Protein AF-A0A7W1AKT1-F1 (afdb_monomer)

Mean predicted aligned error: 13.97 Å

Secondary structure (DSSP, 8-state):
-----------------------------------PPPPPPGGGSPPPPPPSS--S-HHHHHHHHHHHTT-GGGSTTSS--GGGTSTBTTB---SBS-EE-TTTT--SSSSSTTPBP------SS-EE--EEEEPEEEEE--SSTT--S-EEEE--BTTTBTSEEE-SSPPPP-TT--

Radius of gyration: 29.75 Å; Cα contacts (8 Å, |Δi|>4): 231; chains: 1; bounding box: 99×54×49 Å

Solvent-accessible surface area (backbone atoms only — not comparable to full-atom values): 11425 Å² total; per-residue (Å²): 135,93,81,90,80,83,90,75,91,75,89,73,83,78,80,80,81,80,77,81,80,75,85,75,78,82,73,82,78,81,76,81,76,70,75,76,75,79,78,75,61,70,91,78,48,76,79,84,71,88,81,76,81,88,76,88,47,64,71,58,52,54,52,48,52,62,53,49,37,66,29,29,70,75,18,59,74,36,71,46,23,61,36,78,34,31,68,51,53,62,11,43,87,68,44,57,27,18,64,18,32,34,94,85,62,52,56,77,85,40,100,45,62,65,39,69,54,88,75,72,78,84,87,66,69,51,26,62,12,30,48,52,61,58,50,58,44,84,76,44,76,50,87,52,90,89,48,58,33,43,40,57,49,83,38,75,41,96,74,34,36,81,29,46,36,39,43,86,47,64,53,66,60,44,87,80,79,124

pLDDT: mean 77.49, std 20.86, range [29.77, 96.31]

Structure (mmCIF, N/CA/C/O backbone):
data_AF-A0A7W1AKT1-F1
#
_entry.id   AF-A0A7W1AKT1-F1
#
loop_
_atom_site.group_PDB
_atom_site.id
_atom_site.type_symbol
_atom_site.label_atom_id
_atom_site.label_alt_id
_atom_site.label_comp_id
_atom_site.label_asym_id
_atom_site.label_entity_id
_atom_site.label_seq_id
_atom_site.pdbx_PDB_ins_code
_atom_site.Cartn_x
_atom_site.Cartn_y
_atom_site.Cartn_z
_atom_site.occupancy
_atom_site.B_iso_or_equiv
_atom_site.auth_seq_id
_atom_site.auth_comp_id
_atom_site.auth_asym_id
_atom_site.auth_atom_id
_atom_site.pdbx_PDB_model_num
ATOM 1 N N . MET A 1 1 ? 78.453 31.790 22.000 1.00 40.25 1 MET A N 1
ATOM 2 C CA . MET A 1 1 ? 79.581 30.871 22.278 1.00 40.25 1 MET A CA 1
ATOM 3 C C . MET A 1 1 ? 79.092 29.440 22.107 1.00 40.25 1 MET A C 1
ATOM 5 O O . MET A 1 1 ? 77.963 29.147 22.468 1.00 40.25 1 MET A O 1
ATOM 9 N N . LYS A 1 2 ? 79.894 28.606 21.443 1.00 36.16 2 LYS A N 1
ATOM 10 C CA . LYS A 1 2 ? 79.553 27.258 20.965 1.00 36.16 2 LYS A CA 1
ATOM 11 C C . LYS A 1 2 ? 79.472 26.271 22.140 1.00 36.16 2 LYS A C 1
ATOM 13 O O . LYS A 1 2 ? 80.446 26.167 22.877 1.00 36.16 2 LYS A O 1
ATOM 18 N N . ALA A 1 3 ? 78.395 25.493 22.255 1.00 42.06 3 ALA A N 1
ATOM 19 C CA . ALA A 1 3 ? 78.355 24.298 23.102 1.00 42.06 3 ALA A CA 1
ATOM 20 C C . ALA A 1 3 ? 77.940 23.093 22.247 1.00 42.06 3 ALA A C 1
ATOM 22 O O . ALA A 1 3 ? 76.843 23.034 21.702 1.00 42.06 3 ALA A O 1
ATOM 23 N N . LYS A 1 4 ? 78.893 22.177 22.065 1.00 42.78 4 LYS A N 1
ATOM 24 C 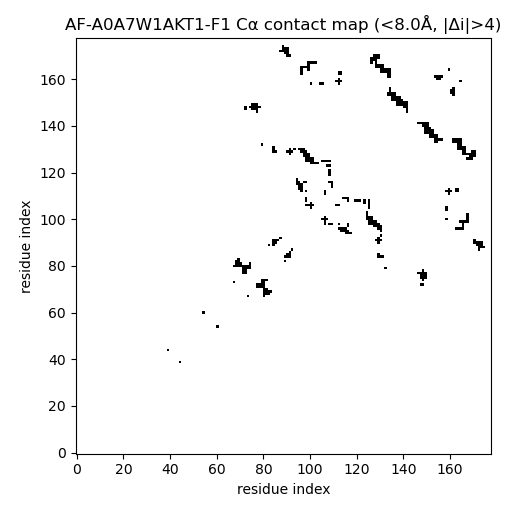CA . LYS A 1 4 ? 78.770 20.929 21.308 1.00 42.78 4 LYS A CA 1
ATOM 25 C C . LYS A 1 4 ? 78.015 19.909 22.164 1.00 42.78 4 LYS A C 1
ATOM 27 O O . LYS A 1 4 ? 78.477 19.626 23.266 1.00 42.78 4 LYS A O 1
ATOM 32 N N . PHE A 1 5 ? 76.951 19.298 21.646 1.00 43.09 5 PHE A N 1
ATOM 33 C CA . PHE A 1 5 ? 76.372 18.096 22.250 1.00 43.09 5 PHE A CA 1
ATOM 34 C C . PHE A 1 5 ? 76.557 16.905 21.309 1.00 43.09 5 PHE A C 1
ATOM 36 O O . PHE A 1 5 ? 76.209 16.955 20.132 1.00 43.09 5 PHE A O 1
ATOM 43 N N . LYS A 1 6 ? 77.234 15.877 21.827 1.00 41.53 6 LYS A N 1
ATOM 44 C CA . LYS A 1 6 ? 77.670 14.685 21.099 1.00 41.53 6 LYS A CA 1
ATOM 45 C C . LYS A 1 6 ? 76.508 13.704 20.947 1.00 41.53 6 LYS A C 1
ATOM 47 O O . LYS A 1 6 ? 75.813 13.410 21.914 1.00 41.53 6 LYS A O 1
ATOM 52 N N . SER A 1 7 ? 76.377 13.177 19.732 1.00 39.38 7 SER A N 1
ATOM 53 C CA . SER A 1 7 ? 75.520 12.054 19.356 1.00 39.38 7 SER A CA 1
ATOM 54 C C . SER A 1 7 ? 75.764 10.834 20.251 1.00 39.38 7 SER A C 1
ATOM 56 O O . SER A 1 7 ? 76.910 10.417 20.444 1.00 39.38 7 SER A O 1
ATOM 58 N N . ARG A 1 8 ? 74.684 10.253 20.779 1.00 47.12 8 ARG A N 1
ATOM 59 C CA . ARG A 1 8 ? 74.659 8.887 21.303 1.00 47.12 8 ARG A CA 1
ATOM 60 C C . ARG A 1 8 ? 73.545 8.125 20.599 1.00 47.12 8 ARG A C 1
ATOM 62 O O . ARG A 1 8 ? 72.366 8.326 20.864 1.00 47.12 8 ARG A O 1
ATOM 69 N N . LEU A 1 9 ? 73.988 7.277 19.680 1.00 36.72 9 LEU A N 1
ATOM 70 C CA . LEU A 1 9 ? 73.255 6.206 19.026 1.00 36.72 9 LEU A CA 1
ATOM 71 C C . LEU A 1 9 ? 72.587 5.319 20.090 1.00 36.72 9 LEU A C 1
ATOM 73 O O . LEU A 1 9 ? 73.281 4.643 20.848 1.00 36.72 9 LEU A O 1
ATOM 77 N N . VAL A 1 10 ? 71.257 5.320 20.148 1.00 43.69 10 VAL A N 1
ATOM 78 C CA . VAL A 1 10 ? 70.487 4.284 20.845 1.00 43.69 10 VAL A CA 1
ATOM 79 C C . VAL A 1 10 ? 69.950 3.359 19.763 1.00 43.69 10 VAL A C 1
ATOM 81 O O . VAL A 1 10 ? 69.059 3.725 19.002 1.00 43.69 10 VAL A O 1
ATOM 84 N N . VAL A 1 11 ? 70.554 2.176 19.660 1.00 39.97 11 VAL A N 1
ATOM 85 C CA . VAL A 1 11 ? 70.060 1.070 18.836 1.00 39.97 11 VAL A CA 1
ATOM 86 C C . VAL A 1 11 ? 68.783 0.559 19.501 1.00 39.97 11 VAL A C 1
ATOM 88 O O . VAL A 1 11 ? 68.829 -0.204 20.462 1.00 39.97 11 VAL A O 1
ATOM 91 N N . GLY A 1 12 ? 67.641 1.061 19.036 1.00 41.06 12 GLY A N 1
ATOM 92 C CA . GLY A 1 12 ? 66.320 0.568 19.407 1.00 41.06 12 GLY A CA 1
ATOM 93 C C . GLY A 1 12 ? 65.995 -0.688 18.607 1.00 41.06 12 GLY A C 1
ATOM 94 O O . GLY A 1 12 ? 65.821 -0.630 17.392 1.00 41.06 12 GLY A O 1
ATOM 95 N N . LEU A 1 13 ? 65.944 -1.817 19.307 1.00 39.81 13 LEU A N 1
ATOM 96 C CA . LEU A 1 13 ? 65.503 -3.125 18.834 1.00 39.81 13 LEU A CA 1
ATOM 97 C C . LEU A 1 13 ? 64.098 -3.024 18.204 1.00 39.81 13 LEU A C 1
ATOM 99 O O . LEU A 1 13 ? 63.102 -2.905 18.914 1.00 39.81 13 LEU A O 1
ATOM 103 N N . CYS A 1 14 ? 64.016 -3.062 16.871 1.00 31.23 14 CYS A N 1
ATOM 104 C CA . CYS A 1 14 ? 62.755 -3.214 16.146 1.00 31.23 14 CYS A CA 1
ATOM 105 C C . CYS A 1 14 ? 62.279 -4.665 16.268 1.00 31.23 14 CYS A C 1
ATOM 107 O O . CYS A 1 14 ? 62.802 -5.555 15.599 1.00 31.23 14 CYS A O 1
ATOM 109 N N . VAL A 1 15 ? 61.278 -4.906 17.113 1.00 42.16 15 VAL A N 1
ATOM 110 C CA . VAL A 1 15 ? 60.500 -6.148 17.083 1.00 42.16 15 VAL A CA 1
ATOM 111 C C . VAL A 1 15 ? 59.588 -6.074 15.859 1.00 42.16 15 VAL A C 1
ATOM 113 O O . VAL A 1 15 ? 58.576 -5.378 15.867 1.00 42.16 15 VAL A O 1
ATOM 116 N N . ALA A 1 16 ? 59.983 -6.745 14.778 1.00 42.41 16 ALA A N 1
ATOM 117 C CA . ALA A 1 16 ? 59.144 -6.920 13.602 1.00 42.41 16 ALA A CA 1
ATOM 118 C C . ALA A 1 16 ? 58.002 -7.888 13.946 1.00 42.41 16 ALA A C 1
ATOM 120 O O . ALA A 1 16 ? 58.211 -9.091 14.095 1.00 42.41 16 ALA A O 1
ATOM 121 N N . LEU A 1 17 ? 56.793 -7.349 14.106 1.00 40.31 17 LEU A N 1
ATOM 122 C CA . LEU A 1 17 ? 55.570 -8.132 14.230 1.00 40.31 17 LEU A CA 1
ATOM 123 C C . LEU A 1 17 ? 55.152 -8.585 12.822 1.00 40.31 17 LEU A C 1
ATOM 125 O O . LEU A 1 17 ? 54.452 -7.875 12.103 1.00 40.31 17 LEU A O 1
ATOM 129 N N . THR A 1 18 ? 55.642 -9.746 12.396 1.00 46.38 18 THR A N 1
ATOM 130 C CA . THR A 1 18 ? 55.245 -10.367 11.128 1.00 46.38 18 THR A CA 1
ATOM 131 C C . THR A 1 18 ? 53.828 -10.922 11.271 1.00 46.38 18 THR A C 1
ATOM 133 O O . THR A 1 18 ? 53.636 -12.028 11.770 1.00 46.38 18 THR A O 1
ATOM 136 N N . ALA A 1 19 ? 52.822 -10.149 10.859 1.00 45.66 19 ALA A N 1
ATOM 137 C CA . ALA A 1 19 ? 51.459 -10.645 10.705 1.00 45.66 19 ALA A CA 1
ATOM 138 C C . ALA A 1 19 ? 51.408 -11.596 9.497 1.00 45.66 19 ALA A C 1
ATOM 140 O O . ALA A 1 19 ? 51.540 -11.175 8.348 1.00 45.66 19 ALA A O 1
ATOM 141 N N . CYS A 1 20 ? 51.244 -12.892 9.756 1.00 35.34 20 CYS A N 1
ATOM 142 C CA . CYS A 1 20 ? 50.897 -13.877 8.742 1.00 35.34 20 CYS A CA 1
ATOM 143 C C . CYS A 1 20 ? 49.452 -13.627 8.282 1.00 35.34 20 CYS A C 1
ATOM 145 O O . CYS A 1 20 ? 48.496 -14.032 8.935 1.00 35.34 20 CYS A O 1
ATOM 147 N N . VAL A 1 21 ? 49.278 -12.941 7.152 1.00 44.88 21 VAL A N 1
ATOM 148 C CA . VAL A 1 21 ? 47.984 -12.907 6.461 1.00 44.88 21 VAL A CA 1
ATOM 149 C C . VAL A 1 21 ? 47.827 -14.251 5.754 1.00 44.88 21 VAL A C 1
ATOM 151 O O . VAL A 1 21 ? 48.395 -14.478 4.686 1.00 44.88 21 VAL A O 1
ATOM 154 N N . GLY A 1 22 ? 47.111 -15.174 6.396 1.00 45.03 22 GLY A N 1
ATOM 155 C CA . GLY A 1 22 ? 46.604 -16.375 5.744 1.00 45.03 22 GLY A CA 1
ATOM 156 C C . GLY A 1 22 ? 45.613 -15.967 4.658 1.00 45.03 22 GLY A C 1
ATOM 157 O O . GLY A 1 22 ? 44.651 -15.251 4.922 1.00 45.03 22 GLY A O 1
ATOM 158 N N . ALA A 1 23 ? 45.876 -16.382 3.422 1.00 48.44 23 ALA A N 1
ATOM 159 C CA . ALA A 1 23 ? 44.929 -16.265 2.325 1.00 48.44 23 ALA A CA 1
ATOM 160 C C . ALA A 1 23 ? 43.855 -17.348 2.488 1.00 48.44 23 ALA A C 1
ATOM 162 O O . ALA A 1 23 ? 43.933 -18.409 1.864 1.00 48.44 23 ALA A O 1
ATOM 163 N N . ASP A 1 24 ? 42.867 -17.091 3.343 1.00 41.81 24 ASP A N 1
ATOM 164 C CA . ASP A 1 24 ? 41.662 -17.907 3.383 1.00 41.81 24 ASP A CA 1
ATOM 165 C C . ASP A 1 24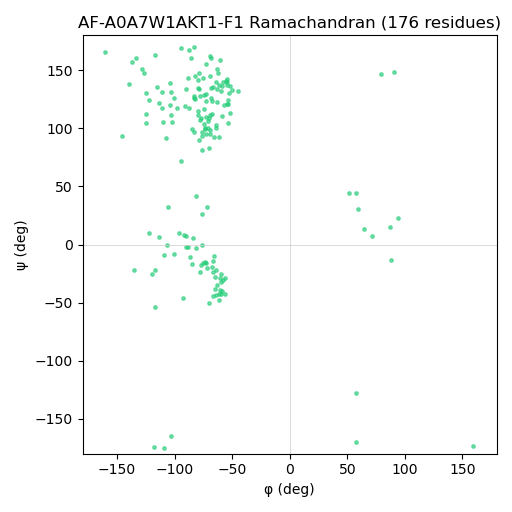 ? 40.902 -17.688 2.077 1.00 41.81 24 ASP A C 1
ATOM 167 O O . ASP A 1 24 ? 40.417 -16.597 1.763 1.00 41.81 24 ASP A O 1
ATOM 171 N N . LYS A 1 25 ? 40.850 -18.743 1.264 1.00 41.69 25 LYS A N 1
ATOM 172 C CA . LYS A 1 25 ? 40.020 -18.777 0.069 1.00 41.69 25 LYS A CA 1
ATOM 173 C C . LYS A 1 25 ? 38.560 -18.680 0.503 1.00 41.69 25 LYS A C 1
ATOM 175 O O . LYS A 1 25 ? 37.973 -19.667 0.937 1.00 41.69 25 LYS A O 1
ATOM 180 N N . LEU A 1 26 ? 37.977 -17.495 0.353 1.00 41.12 26 LEU A N 1
ATOM 181 C CA . LEU A 1 26 ? 36.532 -17.303 0.362 1.00 41.12 26 LEU A CA 1
ATOM 182 C C . LEU A 1 26 ? 35.965 -18.018 -0.869 1.00 41.12 26 LEU A C 1
ATOM 184 O O . LEU A 1 26 ? 35.947 -17.480 -1.973 1.00 41.12 26 LEU A O 1
ATOM 188 N N . SER A 1 27 ? 35.578 -19.277 -0.682 1.00 42.69 27 SER A N 1
ATOM 189 C CA . SER A 1 27 ? 34.734 -19.995 -1.627 1.00 42.69 27 SER A CA 1
ATOM 190 C C . SER A 1 27 ? 33.353 -19.357 -1.569 1.00 42.69 27 SER A C 1
ATOM 192 O O . SER A 1 27 ? 32.668 -19.464 -0.552 1.00 42.69 27 SER A O 1
ATOM 194 N N . SER A 1 28 ? 32.952 -18.682 -2.642 1.00 48.12 28 SER A N 1
ATOM 195 C CA . SER A 1 28 ? 31.569 -18.259 -2.835 1.00 48.12 28 SER A CA 1
ATOM 196 C C . SER A 1 28 ? 30.685 -19.502 -2.831 1.00 48.12 28 SER A C 1
ATOM 198 O O . SER A 1 28 ? 30.781 -20.339 -3.723 1.00 48.12 28 SER A O 1
ATOM 200 N N . ALA A 1 29 ? 29.872 -19.657 -1.790 1.00 46.22 29 ALA A N 1
ATOM 201 C CA . ALA A 1 29 ? 28.765 -20.595 -1.816 1.00 46.22 29 ALA A CA 1
ATOM 202 C C . ALA A 1 29 ? 27.693 -19.995 -2.730 1.00 46.22 29 ALA A C 1
ATOM 204 O O . ALA A 1 29 ? 27.093 -18.969 -2.410 1.00 46.22 29 ALA A O 1
ATOM 205 N N . GLU A 1 30 ? 27.507 -20.608 -3.890 1.00 44.47 30 GLU A N 1
ATOM 206 C CA . GLU A 1 30 ? 26.396 -20.333 -4.791 1.00 44.47 30 GLU A CA 1
ATOM 207 C C . GLU A 1 30 ? 25.133 -20.893 -4.123 1.00 44.47 30 GLU A C 1
ATOM 209 O O . GLU A 1 30 ? 24.902 -22.102 -4.100 1.00 44.47 30 GLU A O 1
ATOM 214 N N . PHE A 1 31 ? 24.345 -20.023 -3.488 1.00 39.81 31 PHE A N 1
ATOM 215 C CA . PHE A 1 31 ? 22.975 -20.361 -3.121 1.00 39.81 31 PHE A CA 1
ATOM 216 C C . PHE A 1 31 ? 22.147 -20.349 -4.409 1.00 39.81 31 PHE A C 1
ATOM 218 O O . PHE A 1 31 ? 21.754 -19.290 -4.893 1.00 39.81 31 PHE A O 1
ATOM 225 N N . GLU A 1 32 ? 21.900 -21.533 -4.965 1.00 47.00 32 GLU A N 1
ATOM 226 C CA . GLU A 1 32 ? 20.775 -21.772 -5.869 1.00 47.00 32 GLU A CA 1
ATOM 227 C C . GLU A 1 32 ? 19.490 -21.498 -5.072 1.00 47.00 32 GLU A C 1
ATOM 229 O O . GLU A 1 32 ? 18.995 -22.358 -4.336 1.00 47.00 32 GLU A O 1
ATOM 234 N N . GLU A 1 33 ? 18.982 -20.264 -5.144 1.00 45.00 33 GLU A N 1
ATOM 235 C CA . GLU A 1 33 ? 17.670 -19.914 -4.606 1.00 45.00 33 GLU A CA 1
ATOM 236 C C . GLU A 1 33 ? 16.607 -20.584 -5.489 1.00 45.00 33 GLU A C 1
ATOM 238 O O . GLU A 1 33 ? 16.062 -20.006 -6.430 1.00 45.00 33 GLU A O 1
ATOM 243 N N . GLY A 1 34 ? 16.328 -21.860 -5.212 1.00 44.97 34 GLY A N 1
ATOM 244 C CA . GLY A 1 34 ? 15.098 -22.484 -5.678 1.00 44.97 34 GLY A CA 1
ATOM 245 C C . GLY A 1 34 ? 13.942 -21.600 -5.224 1.00 44.97 34 GLY A C 1
ATOM 246 O O . GLY A 1 34 ? 13.828 -21.329 -4.026 1.00 44.97 34 GLY A O 1
ATOM 247 N N . SER A 1 35 ? 13.139 -21.103 -6.174 1.00 51.19 35 SER A N 1
ATOM 248 C CA . SER A 1 35 ? 12.058 -20.158 -5.887 1.00 51.19 35 SER A CA 1
ATOM 249 C C . SER A 1 35 ? 11.262 -20.619 -4.663 1.00 51.19 35 SER A C 1
ATOM 251 O O . SER A 1 35 ? 10.900 -21.802 -4.596 1.00 51.19 35 SER A O 1
ATOM 253 N N . PRO A 1 36 ? 10.998 -19.727 -3.689 1.00 57.62 36 PRO A N 1
ATOM 254 C CA . PRO A 1 36 ? 10.306 -20.113 -2.473 1.00 57.62 36 PRO A CA 1
ATOM 255 C C . PRO A 1 36 ? 8.982 -20.794 -2.834 1.00 57.62 36 PRO A C 1
ATOM 257 O O . PRO A 1 36 ? 8.306 -20.362 -3.775 1.00 57.62 36 PRO A O 1
ATOM 260 N N . PRO A 1 37 ? 8.608 -21.872 -2.122 1.00 65.31 37 PRO A N 1
ATOM 261 C CA . PRO A 1 37 ? 7.386 -22.596 -2.419 1.00 65.31 37 PRO A CA 1
ATOM 262 C C . PRO A 1 37 ? 6.205 -21.631 -2.390 1.00 65.31 37 PRO A C 1
ATOM 264 O O . PRO A 1 37 ? 6.130 -20.745 -1.531 1.00 65.31 37 PRO A O 1
ATOM 267 N N . ASN A 1 38 ? 5.277 -21.818 -3.332 1.00 62.00 38 ASN A N 1
ATOM 268 C CA . ASN A 1 38 ? 4.060 -21.024 -3.370 1.00 62.00 38 ASN A CA 1
ATOM 269 C C . ASN A 1 38 ? 3.404 -21.037 -1.982 1.00 62.00 38 ASN A C 1
ATOM 271 O O . ASN A 1 38 ? 3.270 -22.106 -1.376 1.00 62.00 38 ASN A O 1
ATOM 275 N N . PRO A 1 39 ? 2.999 -19.868 -1.465 1.00 63.94 39 PRO A N 1
ATOM 276 C CA . PRO A 1 39 ? 2.361 -19.793 -0.165 1.00 63.94 39 PRO A CA 1
ATOM 277 C C . PRO A 1 39 ? 1.109 -20.680 -0.156 1.00 63.94 39 PRO A C 1
ATOM 279 O O . PRO A 1 39 ? 0.373 -20.703 -1.148 1.00 63.94 39 PRO A O 1
ATOM 282 N N . PRO A 1 40 ? 0.848 -21.406 0.944 1.00 69.00 40 PRO A N 1
ATOM 283 C CA . PRO A 1 40 ? -0.331 -22.255 1.041 1.00 69.00 40 PRO A CA 1
ATOM 284 C C . PRO A 1 40 ? -1.621 -21.420 0.913 1.00 69.00 40 PRO A C 1
ATOM 286 O O . PRO A 1 40 ? -1.604 -20.207 1.163 1.00 69.00 40 PRO A O 1
ATOM 289 N N . PRO A 1 41 ? -2.756 -22.050 0.549 1.00 68.81 41 PRO A N 1
ATOM 290 C CA . PRO A 1 41 ? -4.042 -21.366 0.469 1.00 68.81 41 PRO A CA 1
ATOM 291 C C . PRO A 1 41 ? -4.378 -20.655 1.783 1.00 68.81 41 PRO A C 1
ATOM 293 O O . PRO A 1 41 ? -4.148 -21.205 2.859 1.00 68.81 41 PRO A O 1
ATOM 296 N N . LEU A 1 42 ? -4.987 -19.467 1.713 1.00 61.84 42 LEU A N 1
ATOM 297 C CA . LEU A 1 42 ? -5.303 -18.677 2.912 1.00 61.84 42 LEU A CA 1
ATOM 298 C C . LEU A 1 42 ? -6.193 -19.417 3.922 1.00 61.84 42 LEU A C 1
ATOM 300 O O . LEU A 1 42 ? -6.042 -19.197 5.115 1.00 61.84 42 LEU A O 1
ATOM 304 N N . GLY A 1 43 ? -7.071 -20.323 3.478 1.00 68.69 43 GLY A N 1
ATOM 305 C CA . GLY A 1 43 ? -7.899 -21.135 4.381 1.00 68.69 43 GLY A CA 1
ATOM 306 C C . GLY A 1 43 ? -7.112 -22.147 5.225 1.00 68.69 43 GLY A C 1
ATOM 307 O O . GLY A 1 43 ? -7.613 -22.604 6.247 1.00 68.69 43 GLY A O 1
ATOM 308 N N . ALA A 1 44 ? -5.882 -22.485 4.825 1.00 78.44 44 ALA A N 1
ATOM 309 C CA . ALA A 1 44 ? -4.974 -23.323 5.607 1.00 78.44 44 ALA A CA 1
ATOM 310 C C . ALA A 1 44 ? -4.138 -22.509 6.610 1.00 78.44 44 ALA A C 1
ATOM 312 O O . ALA A 1 44 ? -3.465 -23.089 7.460 1.00 78.44 44 ALA A O 1
ATOM 313 N N . ILE A 1 45 ? -4.165 -21.175 6.513 1.00 75.31 45 ILE A N 1
ATOM 314 C CA . ILE A 1 45 ? -3.470 -20.282 7.434 1.00 75.31 45 ILE A CA 1
ATOM 315 C C . ILE A 1 45 ? -4.430 -19.923 8.575 1.00 75.31 45 ILE A C 1
ATOM 317 O O . ILE A 1 45 ? -5.482 -19.334 8.317 1.00 75.31 45 ILE A O 1
ATOM 321 N N . PRO A 1 46 ? -4.099 -20.250 9.840 1.00 81.31 46 PRO A N 1
ATOM 322 C CA . PRO A 1 46 ? -4.895 -19.818 10.980 1.00 81.31 46 PRO A CA 1
ATOM 323 C C . PRO A 1 46 ? -5.070 -18.303 10.962 1.00 81.31 46 PRO A C 1
ATOM 325 O O . PRO A 1 46 ? -4.109 -17.571 10.720 1.00 81.31 46 PRO A O 1
ATOM 328 N N . VAL A 1 47 ? -6.286 -17.829 11.247 1.00 78.50 47 VAL A N 1
ATOM 329 C CA . VAL A 1 47 ? -6.534 -16.391 11.392 1.00 78.50 47 VAL A CA 1
ATOM 330 C C . VAL A 1 47 ? -5.606 -15.866 12.488 1.00 78.50 47 VAL A C 1
ATOM 332 O O . VAL A 1 47 ? -5.713 -16.345 13.626 1.00 78.50 47 VAL A O 1
ATOM 335 N N . PRO A 1 48 ? -4.712 -14.906 12.179 1.00 75.62 48 PRO A N 1
ATOM 336 C CA . PRO A 1 48 ? -3.811 -14.348 13.171 1.00 75.62 48 PRO A CA 1
ATOM 337 C C . PRO A 1 48 ? -4.616 -13.828 14.357 1.00 75.62 48 PRO A C 1
ATOM 339 O O . PRO A 1 48 ? -5.514 -12.999 14.198 1.00 75.62 48 PRO A O 1
ATOM 342 N N . GLN A 1 49 ? -4.332 -14.362 15.542 1.00 76.00 49 GLN A N 1
ATOM 343 C CA . GLN A 1 49 ? -4.899 -13.814 16.764 1.00 76.00 49 GLN A CA 1
ATOM 344 C C . GLN A 1 49 ? -4.112 -12.557 17.142 1.00 76.00 49 GLN A C 1
ATOM 346 O O . GLN A 1 49 ? -2.909 -12.496 16.873 1.00 76.00 49 GLN A O 1
ATOM 351 N N . PRO A 1 50 ? -4.758 -11.555 17.753 1.00 70.56 50 PRO A N 1
ATOM 352 C CA . PRO A 1 50 ? -4.058 -10.378 18.245 1.00 70.56 50 PRO A CA 1
ATOM 353 C C . PRO A 1 50 ? -2.897 -10.780 19.166 1.00 70.56 50 PRO A C 1
ATOM 355 O O . PRO A 1 50 ? -3.087 -11.516 20.133 1.00 70.56 50 PRO A O 1
ATOM 358 N N . THR A 1 51 ? -1.686 -10.325 18.850 1.00 70.00 51 THR A N 1
ATOM 359 C CA . THR A 1 51 ? -0.488 -10.527 19.674 1.00 70.00 51 THR A CA 1
ATOM 360 C C . THR A 1 51 ? -0.222 -9.287 20.520 1.00 70.00 51 THR A C 1
ATOM 362 O O . THR A 1 51 ? 0.074 -8.228 19.972 1.00 70.00 51 THR A O 1
ATOM 365 N N . GLY A 1 52 ? -0.273 -9.437 21.847 1.00 67.38 52 GLY A N 1
ATOM 366 C CA . GLY A 1 52 ? -0.030 -8.359 22.813 1.00 67.38 52 GLY A CA 1
ATOM 367 C C . GLY A 1 52 ? -1.294 -7.583 23.211 1.00 67.38 52 GLY A C 1
ATOM 368 O O . GLY A 1 52 ? -2.217 -7.425 22.418 1.00 67.38 52 GLY A O 1
ATOM 369 N N . GLY A 1 53 ? -1.312 -7.094 24.457 1.00 68.38 53 GLY A N 1
ATOM 370 C CA . GLY A 1 53 ? -2.465 -6.430 25.076 1.00 68.38 53 GLY A CA 1
ATOM 371 C C . GLY A 1 53 ? -3.537 -7.405 25.580 1.00 68.38 53 GLY A C 1
ATOM 372 O O . GLY A 1 53 ? -3.774 -8.454 24.987 1.00 68.38 53 GLY A O 1
ATOM 373 N N . ASP A 1 54 ? -4.206 -7.050 26.678 1.00 81.12 54 ASP A N 1
ATOM 374 C CA . ASP A 1 54 ? -5.312 -7.842 27.219 1.00 81.12 54 ASP A CA 1
ATOM 375 C C . ASP A 1 54 ? -6.619 -7.458 26.513 1.00 81.12 54 ASP A C 1
ATOM 377 O O . ASP A 1 54 ? -7.259 -6.451 26.831 1.00 81.12 54 ASP A O 1
ATOM 381 N N . ILE A 1 55 ? -7.046 -8.264 25.535 1.00 85.50 55 ILE A N 1
ATOM 382 C CA . ILE A 1 55 ? -8.375 -8.114 24.932 1.00 85.50 55 ILE A CA 1
ATOM 383 C C . ILE A 1 55 ? -9.419 -8.671 25.900 1.00 85.50 55 ILE A C 1
ATOM 385 O O . ILE A 1 55 ? -9.761 -9.850 25.879 1.00 85.50 55 ILE A O 1
ATOM 389 N N . ILE A 1 56 ? -9.976 -7.792 26.730 1.00 90.06 56 ILE A N 1
ATOM 390 C CA . ILE A 1 56 ? -11.031 -8.151 27.690 1.00 90.06 56 ILE A CA 1
ATOM 391 C C . ILE A 1 56 ? -12.394 -8.413 27.024 1.00 90.06 56 ILE A C 1
ATOM 393 O O . ILE A 1 56 ? -13.292 -8.978 27.644 1.00 90.06 56 ILE A O 1
ATOM 397 N N . ASN A 1 57 ? -12.577 -7.989 25.765 1.00 90.94 57 ASN A N 1
ATOM 398 C CA . ASN A 1 57 ? -13.814 -8.187 25.008 1.00 90.94 57 ASN A CA 1
ATOM 399 C C . ASN A 1 57 ? -13.538 -8.400 23.510 1.00 90.94 57 ASN A C 1
ATOM 401 O O . ASN A 1 57 ? -13.479 -7.452 22.722 1.00 90.94 57 ASN A O 1
ATOM 405 N N . GLN A 1 58 ? -13.428 -9.669 23.109 1.00 87.62 58 GLN A N 1
ATOM 406 C CA . GLN A 1 58 ? -13.160 -10.058 21.721 1.00 87.62 58 GLN A CA 1
ATOM 407 C C . GLN A 1 58 ? -14.243 -9.573 20.749 1.00 87.62 58 GLN A C 1
ATOM 409 O O . GLN A 1 58 ? -13.940 -9.130 19.643 1.00 87.62 58 GLN A O 1
ATOM 414 N N . ALA A 1 59 ? -15.516 -9.615 21.152 1.00 90.25 59 ALA A N 1
ATOM 415 C CA . ALA A 1 59 ? -16.615 -9.185 20.292 1.00 90.25 59 ALA A CA 1
ATOM 416 C C . ALA A 1 59 ? -16.546 -7.679 19.988 1.00 90.25 59 ALA A C 1
ATOM 418 O O . ALA A 1 59 ? -16.809 -7.265 18.858 1.00 90.25 59 ALA A O 1
ATOM 419 N N . ALA A 1 60 ? -16.166 -6.862 20.974 1.00 92.19 60 ALA A N 1
ATOM 420 C CA . ALA A 1 60 ? -15.943 -5.432 20.785 1.00 92.19 60 ALA A CA 1
ATOM 421 C C . ALA A 1 60 ? -14.729 -5.164 19.882 1.00 92.19 60 ALA A C 1
ATOM 423 O O . ALA A 1 60 ? -14.844 -4.370 18.950 1.00 92.19 60 ALA A O 1
ATOM 424 N N . ALA A 1 61 ? -13.615 -5.874 20.087 1.00 88.88 61 ALA A N 1
ATOM 425 C CA . ALA A 1 61 ? -12.424 -5.751 19.245 1.00 88.88 61 ALA A CA 1
ATOM 426 C C . ALA A 1 61 ? -12.718 -6.089 17.772 1.00 88.88 61 ALA A C 1
ATOM 428 O O . ALA A 1 61 ? -12.327 -5.349 16.872 1.00 88.88 61 ALA A O 1
ATOM 429 N N . VAL A 1 62 ? -13.493 -7.149 17.517 1.00 87.88 62 VAL A N 1
ATOM 430 C CA . VAL A 1 62 ? -13.933 -7.509 16.159 1.00 87.88 62 VAL A CA 1
ATOM 431 C C . VAL A 1 62 ? -14.792 -6.405 15.534 1.00 87.88 62 VAL A C 1
ATOM 433 O O . VAL A 1 62 ? -14.619 -6.085 14.359 1.00 87.88 62 VAL A O 1
ATOM 436 N N . ARG A 1 63 ? -15.717 -5.803 16.293 1.00 92.88 63 ARG A N 1
ATOM 437 C CA . ARG A 1 63 ? -16.548 -4.689 15.797 1.00 92.88 63 ARG A CA 1
ATOM 438 C C . ARG A 1 63 ? -15.702 -3.459 15.471 1.00 92.88 63 ARG A C 1
ATOM 440 O O . ARG A 1 63 ? -15.903 -2.870 14.414 1.00 92.88 63 ARG A O 1
ATOM 447 N N . LEU A 1 64 ? -14.745 -3.119 16.334 1.00 92.31 64 LEU A N 1
ATOM 448 C CA . LEU A 1 64 ? -13.812 -2.017 16.106 1.00 92.31 64 LEU A CA 1
ATOM 449 C C . LEU A 1 64 ? -12.964 -2.255 14.851 1.00 92.31 64 LEU A C 1
ATOM 451 O O . LEU A 1 64 ? -12.899 -1.381 13.996 1.00 92.31 64 LEU A O 1
ATOM 455 N N . GLY A 1 65 ? -12.388 -3.449 14.688 1.00 90.50 65 GLY A N 1
ATOM 456 C CA . GLY A 1 65 ? -11.600 -3.787 13.499 1.00 90.50 65 GLY A CA 1
ATOM 457 C C . GLY A 1 65 ? -12.403 -3.666 12.200 1.00 90.50 65 GLY A C 1
ATOM 458 O O . GLY A 1 65 ? -11.908 -3.123 11.216 1.00 90.50 65 GLY A O 1
ATOM 459 N N . LYS A 1 66 ? -13.675 -4.092 12.204 1.00 91.25 66 LYS A N 1
ATOM 460 C CA . LYS A 1 66 ? -14.575 -3.910 11.052 1.00 91.25 66 LYS A CA 1
ATOM 461 C C . LYS A 1 66 ? -14.850 -2.439 10.737 1.00 91.25 66 LYS A C 1
ATOM 463 O O . LYS A 1 66 ? -14.999 -2.117 9.565 1.00 91.25 66 LYS A O 1
ATOM 468 N N . ALA A 1 67 ? -14.924 -1.571 11.747 1.00 93.88 67 ALA A N 1
ATOM 469 C CA . ALA A 1 67 ? -15.070 -0.133 11.535 1.00 93.88 67 ALA A CA 1
ATOM 470 C C . ALA A 1 67 ? -13.780 0.475 10.954 1.00 93.88 67 ALA A C 1
ATOM 472 O O . ALA A 1 67 ? -13.830 1.113 9.906 1.00 93.88 67 ALA A O 1
ATOM 473 N N . LEU A 1 68 ? -12.626 0.187 11.569 1.00 93.94 68 LEU A N 1
ATOM 474 C CA . LEU A 1 68 ? -11.316 0.692 11.135 1.00 93.94 68 LEU A CA 1
ATOM 475 C C . LEU A 1 68 ? -10.937 0.249 9.716 1.00 93.94 68 LEU A C 1
ATOM 477 O O . LEU A 1 68 ? -10.244 0.976 9.015 1.00 93.94 68 LEU A O 1
ATOM 481 N N . PHE A 1 69 ? -11.426 -0.906 9.256 1.00 93.25 69 PHE A N 1
ATOM 482 C CA . PHE A 1 69 ? -11.184 -1.389 7.893 1.00 93.25 69 PHE A CA 1
ATOM 483 C C . PHE A 1 69 ? -11.617 -0.386 6.806 1.00 93.25 69 PHE A C 1
ATOM 485 O O . PHE A 1 69 ? -11.034 -0.356 5.720 1.00 93.25 69 PHE A O 1
ATOM 492 N N . TRP A 1 70 ? -12.624 0.440 7.097 1.00 93.38 70 TRP A N 1
ATOM 493 C CA . TRP A 1 70 ? -13.174 1.442 6.181 1.00 93.38 70 TRP A CA 1
ATOM 494 C C . TRP A 1 70 ? -12.788 2.879 6.549 1.00 93.38 70 TRP A C 1
ATOM 496 O O . TRP A 1 70 ? -13.197 3.806 5.853 1.00 93.38 70 TRP A O 1
ATOM 506 N N . ASP A 1 71 ? -12.024 3.079 7.622 1.00 95.12 71 ASP A N 1
ATOM 507 C CA . ASP A 1 71 ? -11.682 4.410 8.113 1.00 95.12 71 ASP A CA 1
ATOM 508 C C . ASP A 1 71 ? -10.418 4.938 7.426 1.00 95.12 71 ASP A C 1
ATOM 510 O O . ASP A 1 71 ? -9.333 4.372 7.560 1.00 95.12 71 ASP A O 1
ATOM 514 N N . ILE A 1 72 ? -10.551 6.042 6.689 1.00 93.62 72 ILE A N 1
ATOM 515 C CA . ILE A 1 72 ? -9.421 6.697 6.015 1.00 93.62 72 ILE A CA 1
ATOM 516 C C . ILE A 1 72 ? -8.420 7.300 7.006 1.00 93.62 72 ILE A C 1
ATOM 518 O O . ILE A 1 72 ? -7.250 7.434 6.665 1.00 93.62 72 ILE A O 1
ATOM 522 N N . GLN A 1 73 ? -8.850 7.619 8.232 1.00 90.88 73 GLN A N 1
ATOM 523 C CA . GLN A 1 73 ? -7.970 8.152 9.277 1.00 90.88 73 GLN A CA 1
ATOM 524 C C . GLN A 1 73 ? -7.047 7.078 9.860 1.00 90.88 73 GLN A C 1
ATOM 526 O O . GLN A 1 73 ? -6.070 7.406 10.523 1.00 90.88 73 GLN A O 1
ATOM 531 N N . ALA A 1 74 ? -7.328 5.794 9.611 1.00 90.31 74 ALA A N 1
ATOM 532 C CA . ALA A 1 74 ? -6.401 4.718 9.948 1.00 90.31 74 ALA A CA 1
ATOM 533 C C . ALA A 1 74 ? -5.211 4.643 8.969 1.00 90.31 74 ALA A C 1
ATOM 535 O O . ALA A 1 74 ? -4.218 3.977 9.265 1.00 90.31 74 ALA A O 1
ATOM 536 N N . GLY A 1 75 ? -5.304 5.291 7.802 1.00 90.19 75 GLY A N 1
ATOM 537 C CA . GLY A 1 75 ? -4.216 5.398 6.836 1.00 90.1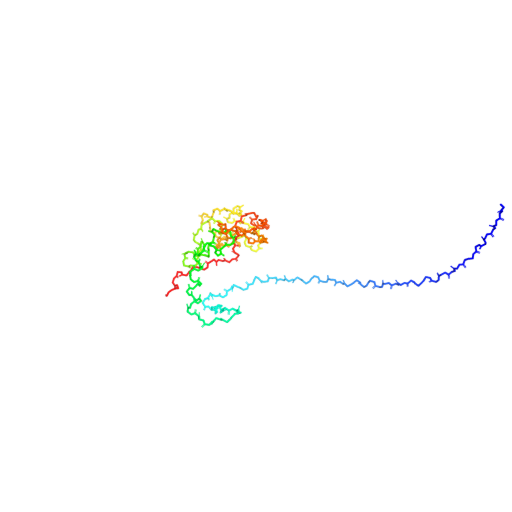9 75 GLY A CA 1
ATOM 538 C C . GLY A 1 75 ? -3.362 6.635 7.079 1.00 90.19 75 GLY A C 1
ATOM 539 O O . GLY A 1 75 ? -3.881 7.739 7.195 1.00 90.19 75 GLY A O 1
ATOM 540 N N . GLY A 1 76 ? -2.038 6.473 7.063 1.00 90.19 76 GLY A N 1
ATOM 541 C CA . GLY A 1 76 ? -1.119 7.587 7.320 1.00 90.19 76 GLY A 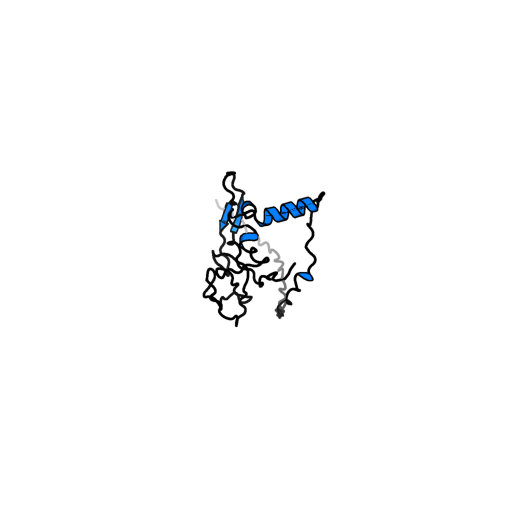CA 1
ATOM 542 C C . GLY A 1 76 ? -1.127 8.695 6.258 1.00 90.19 76 GLY A C 1
ATOM 543 O O . GLY A 1 76 ? -0.621 9.781 6.502 1.00 90.19 76 GLY A O 1
ATOM 544 N N . ASP A 1 77 ? -1.710 8.471 5.075 1.00 91.69 77 ASP A N 1
ATOM 545 C CA . ASP A 1 77 ? -1.901 9.527 4.068 1.00 91.69 77 ASP A CA 1
ATOM 546 C C . ASP A 1 77 ? -3.219 10.304 4.245 1.00 91.69 77 ASP A C 1
ATOM 548 O O . ASP A 1 77 ? -3.480 11.237 3.483 1.00 91.69 77 ASP A O 1
ATOM 552 N N . GLY A 1 78 ? -4.051 9.924 5.223 1.00 92.38 78 GLY A N 1
ATOM 553 C CA . GLY A 1 78 ? -5.363 10.512 5.487 1.00 92.38 78 GLY A CA 1
ATOM 554 C C . GLY A 1 78 ? -6.389 10.305 4.367 1.00 92.38 78 GLY A C 1
ATOM 555 O O . GLY A 1 78 ? -7.407 10.991 4.353 1.00 92.38 78 GLY A O 1
ATOM 556 N N . GLN A 1 79 ? -6.116 9.417 3.403 1.00 92.62 79 GLN A N 1
ATOM 557 C CA . GLN A 1 79 ? -6.936 9.228 2.197 1.00 92.62 79 GLN A CA 1
ATOM 558 C C . GLN A 1 79 ? -7.190 7.754 1.857 1.00 92.62 79 GLN A C 1
ATOM 560 O O . GLN A 1 79 ? -8.136 7.434 1.133 1.00 92.62 79 GLN A O 1
ATOM 565 N N . THR A 1 80 ? -6.343 6.847 2.343 1.00 92.88 80 THR A N 1
ATOM 566 C CA . THR A 1 80 ? -6.389 5.420 2.028 1.00 92.88 80 THR A CA 1
ATOM 567 C C . THR A 1 80 ? -6.825 4.621 3.257 1.00 92.88 80 THR A C 1
ATOM 569 O O . THR A 1 80 ? -6.111 4.563 4.248 1.00 92.88 80 THR A O 1
ATOM 572 N N . ALA A 1 81 ? -7.963 3.931 3.173 1.00 93.81 81 ALA A N 1
ATOM 573 C CA . ALA A 1 81 ? -8.361 2.903 4.139 1.00 93.81 81 ALA A CA 1
ATOM 574 C C . ALA A 1 81 ? -7.937 1.508 3.645 1.00 93.81 81 ALA A C 1
ATOM 576 O O . ALA A 1 81 ? -7.620 1.326 2.465 1.00 93.81 81 ALA A O 1
ATOM 577 N N . CYS A 1 82 ? -8.020 0.477 4.495 1.00 90.88 82 CYS A N 1
ATOM 578 C CA . CYS A 1 82 ? -7.800 -0.911 4.057 1.00 90.88 82 CYS A CA 1
ATOM 579 C C . CYS A 1 82 ? -8.749 -1.281 2.902 1.00 90.88 82 CYS A C 1
ATOM 581 O O . CYS A 1 82 ? -8.347 -1.866 1.891 1.00 90.88 82 CYS A O 1
ATOM 583 N N . ALA A 1 83 ? -10.011 -0.867 3.019 1.00 91.75 83 ALA A N 1
ATOM 584 C CA . ALA A 1 83 ? -11.029 -1.099 2.011 1.00 91.75 83 ALA A CA 1
ATOM 585 C C . ALA A 1 83 ? -10.754 -0.410 0.665 1.00 91.75 83 ALA A C 1
ATOM 587 O O . ALA A 1 83 ? -11.246 -0.885 -0.351 1.00 91.75 83 ALA A O 1
ATOM 588 N N . SER A 1 84 ? -9.940 0.651 0.604 1.00 92.12 84 SER A N 1
ATOM 589 C CA . SER A 1 84 ? -9.641 1.359 -0.653 1.00 92.12 84 SER A CA 1
ATOM 590 C C . SER A 1 84 ? -8.999 0.457 -1.714 1.00 92.12 84 SER A C 1
ATOM 592 O O . SER A 1 84 ? -9.119 0.733 -2.911 1.00 92.12 84 SER A O 1
ATOM 594 N N . CYS A 1 85 ? -8.332 -0.618 -1.282 1.00 90.31 85 CYS A N 1
ATOM 595 C CA . CYS A 1 85 ? -7.729 -1.624 -2.155 1.00 90.31 85 CYS A CA 1
ATOM 596 C C . CYS A 1 85 ? -8.357 -3.016 -1.979 1.00 90.31 85 CYS A C 1
ATOM 598 O O . CYS A 1 85 ? -8.306 -3.814 -2.904 1.00 90.31 85 CYS A O 1
ATOM 600 N N . HIS A 1 86 ? -8.996 -3.305 -0.842 1.00 87.94 86 HIS A N 1
ATOM 601 C CA . HIS A 1 86 ? -9.620 -4.603 -0.546 1.00 87.94 86 HIS A CA 1
ATOM 602 C C . HIS A 1 86 ? -11.162 -4.579 -0.631 1.00 87.94 86 HIS A C 1
ATOM 604 O O . HIS A 1 86 ? -11.844 -5.290 0.109 1.00 87.94 86 HIS A O 1
ATOM 610 N N . PHE A 1 87 ? -11.734 -3.762 -1.521 1.00 87.25 87 PHE A N 1
ATOM 611 C CA . PHE A 1 87 ? -13.186 -3.542 -1.619 1.00 87.25 87 PHE A CA 1
ATOM 612 C C . PHE A 1 87 ? -13.951 -4.665 -2.333 1.00 87.25 87 PHE A C 1
ATOM 614 O O . PHE A 1 87 ? -15.151 -4.818 -2.105 1.00 87.25 87 PHE A O 1
ATOM 621 N N . GLN A 1 88 ? -13.300 -5.457 -3.192 1.00 86.12 88 GLN A N 1
ATOM 622 C CA . GLN A 1 88 ? -13.969 -6.498 -3.972 1.00 86.12 88 GLN A CA 1
ATOM 623 C C . GLN A 1 88 ? -13.605 -7.875 -3.434 1.00 86.12 88 GLN A C 1
ATOM 625 O O . GLN A 1 88 ? -12.628 -8.473 -3.873 1.00 86.12 88 GLN A O 1
ATOM 630 N N . ALA A 1 89 ? -14.401 -8.399 -2.498 1.00 81.75 89 ALA A N 1
ATOM 631 C CA . ALA A 1 89 ? -14.129 -9.702 -1.887 1.00 81.75 89 ALA A CA 1
ATOM 632 C C . ALA A 1 89 ? -12.676 -9.784 -1.363 1.00 81.75 89 ALA A C 1
ATOM 634 O O . ALA A 1 89 ? -11.958 -10.748 -1.625 1.00 81.75 89 ALA A O 1
ATOM 635 N N . GLY A 1 90 ? -12.216 -8.725 -0.689 1.00 79.44 90 GLY A N 1
ATOM 636 C CA . GLY A 1 90 ? -10.846 -8.639 -0.185 1.00 79.44 90 GLY A CA 1
ATOM 637 C C . GLY A 1 90 ? -9.774 -8.456 -1.264 1.00 79.44 90 GLY A C 1
ATOM 638 O O . GLY A 1 90 ? -8.594 -8.483 -0.929 1.00 79.44 90 GLY A O 1
ATOM 639 N N . ALA A 1 91 ? -10.147 -8.248 -2.528 1.00 84.12 91 ALA A N 1
ATOM 640 C CA . ALA A 1 91 ? -9.233 -8.018 -3.637 1.00 84.12 91 ALA A CA 1
ATOM 641 C C . ALA A 1 91 ? -9.402 -6.641 -4.286 1.00 84.12 91 ALA A C 1
ATOM 643 O O . ALA A 1 91 ? -10.418 -5.960 -4.115 1.00 84.12 91 ALA A O 1
ATOM 644 N N . ASP A 1 92 ? -8.378 -6.270 -5.052 1.00 88.38 92 ASP A N 1
ATOM 645 C CA . ASP A 1 92 ? -8.340 -5.063 -5.867 1.00 88.38 92 ASP A CA 1
ATOM 646 C C . ASP A 1 92 ? -8.579 -5.439 -7.330 1.00 88.38 92 ASP A C 1
ATOM 648 O O . ASP A 1 92 ? -7.746 -6.100 -7.945 1.00 88.38 92 ASP A O 1
ATOM 652 N N . ASN A 1 93 ? -9.718 -5.042 -7.897 1.00 87.25 93 ASN A N 1
ATOM 653 C CA . ASN A 1 93 ? -10.036 -5.307 -9.305 1.00 87.25 93 ASN A CA 1
ATOM 654 C C . ASN A 1 93 ? -9.704 -4.124 -10.232 1.00 87.25 93 ASN A C 1
ATOM 656 O O . ASN A 1 93 ? -10.099 -4.116 -11.404 1.00 87.25 93 ASN A O 1
ATOM 660 N N . ARG A 1 94 ? -9.001 -3.104 -9.722 1.00 90.12 94 ARG A N 1
ATOM 661 C CA . ARG A 1 94 ? -8.531 -1.987 -10.544 1.00 90.12 94 ARG A CA 1
ATOM 662 C C . ARG A 1 94 ? -7.437 -2.469 -11.496 1.00 90.12 94 ARG A C 1
ATOM 664 O O . ARG A 1 94 ? -6.827 -3.516 -11.327 1.00 90.12 94 ARG A O 1
ATOM 671 N N . LYS A 1 95 ? -7.191 -1.668 -12.533 1.00 90.81 95 LYS A N 1
ATOM 672 C CA . LYS A 1 95 ? -6.180 -1.953 -13.565 1.00 90.81 95 LYS A CA 1
ATOM 673 C C . LYS A 1 95 ? -4.957 -1.043 -13.494 1.00 90.81 95 LYS A C 1
ATOM 675 O O . LYS A 1 95 ? -4.010 -1.234 -14.243 1.00 90.81 95 LYS A O 1
ATOM 680 N N . ARG A 1 96 ? -4.999 0.004 -12.666 1.00 93.19 96 ARG A N 1
ATOM 681 C CA . ARG A 1 96 ? -3.926 0.999 -12.554 1.00 93.19 96 ARG A CA 1
ATOM 682 C C . ARG A 1 96 ? -3.115 0.750 -11.294 1.00 93.19 96 ARG A C 1
ATOM 684 O O . ARG A 1 96 ? -3.692 0.718 -10.208 1.00 93.19 96 ARG A O 1
ATOM 691 N N . ASN A 1 97 ? -1.792 0.722 -11.426 1.00 93.81 97 ASN A N 1
ATOM 692 C CA . ASN A 1 97 ? -0.870 0.457 -10.314 1.00 93.81 97 ASN A CA 1
ATOM 693 C C . ASN A 1 97 ? -1.147 -0.899 -9.651 1.00 93.81 97 ASN A C 1
ATOM 695 O O . ASN A 1 97 ? -1.230 -0.978 -8.432 1.00 93.81 97 ASN A O 1
ATOM 699 N N . THR A 1 98 ? -1.360 -1.939 -10.451 1.00 92.31 98 THR A N 1
ATOM 700 C CA . THR A 1 98 ? -1.679 -3.290 -9.961 1.00 92.31 98 THR A CA 1
ATOM 701 C C . THR A 1 98 ? -0.688 -4.343 -10.450 1.00 92.31 98 THR A C 1
ATOM 703 O O . THR A 1 98 ? -0.920 -5.531 -10.273 1.00 92.31 98 THR A O 1
ATOM 706 N N . ILE A 1 99 ? 0.427 -3.927 -11.058 1.00 93.56 99 ILE A N 1
ATOM 707 C CA . ILE A 1 99 ? 1.474 -4.830 -11.544 1.00 93.56 99 ILE A CA 1
ATOM 708 C C . ILE A 1 99 ? 2.728 -4.664 -10.689 1.00 93.56 99 ILE A C 1
ATOM 710 O O . ILE A 1 99 ? 3.166 -3.537 -10.459 1.00 93.56 99 ILE A O 1
ATOM 714 N N . HIS A 1 100 ? 3.289 -5.783 -10.235 1.00 94.00 100 HIS A N 1
ATOM 715 C CA . HIS A 1 100 ? 4.613 -5.879 -9.624 1.00 94.00 100 HIS A CA 1
ATOM 716 C C . HIS A 1 100 ? 5.600 -6.485 -10.635 1.00 94.00 100 HIS A C 1
ATOM 718 O O . HIS A 1 100 ? 5.223 -7.466 -11.280 1.00 94.00 100 HIS A O 1
ATOM 724 N N . PRO A 1 101 ? 6.845 -5.979 -10.726 1.00 94.50 101 PRO A N 1
ATOM 725 C CA . PRO A 1 101 ? 7.822 -6.365 -11.751 1.00 94.50 101 PRO A CA 1
ATOM 726 C C . PRO A 1 101 ? 8.498 -7.735 -11.518 1.00 94.50 101 PRO A C 1
ATOM 728 O O . PRO A 1 101 ? 9.657 -7.931 -11.865 1.00 94.50 101 PRO A O 1
ATOM 731 N N . GLY A 1 102 ? 7.825 -8.640 -10.800 1.00 92.25 102 GLY A N 1
ATOM 732 C CA . GLY A 1 102 ? 8.377 -9.946 -10.434 1.00 92.25 102 GLY A CA 1
ATOM 733 C C . GLY A 1 102 ? 9.697 -9.924 -9.635 1.00 92.25 102 GLY A C 1
ATOM 734 O O . GLY A 1 102 ? 10.124 -8.880 -9.133 1.00 92.25 102 GLY A O 1
ATOM 735 N N . PRO A 1 103 ? 10.333 -11.097 -9.459 1.00 91.62 103 PRO A N 1
ATOM 736 C CA . PRO A 1 103 ? 11.653 -11.233 -8.840 1.00 91.62 103 PRO A CA 1
ATOM 737 C C . PRO A 1 103 ? 12.807 -10.592 -9.625 1.00 91.62 103 PRO A C 1
ATOM 739 O O . PRO A 1 103 ? 13.794 -10.193 -9.009 1.00 91.62 103 PRO A O 1
ATOM 742 N N . ASN A 1 104 ? 12.720 -10.475 -10.958 1.00 92.50 104 ASN A N 1
ATOM 743 C CA . ASN A 1 104 ? 13.796 -9.860 -11.752 1.00 92.50 104 ASN A CA 1
ATOM 744 C C . ASN A 1 104 ? 13.767 -8.319 -11.760 1.00 92.50 104 ASN A C 1
ATOM 746 O O . ASN A 1 104 ? 14.673 -7.691 -12.316 1.00 92.50 104 ASN A O 1
ATOM 750 N N . ASN A 1 105 ? 12.756 -7.719 -11.123 1.00 92.88 105 ASN A N 1
ATOM 751 C CA . ASN A 1 105 ? 12.570 -6.279 -10.984 1.00 92.88 105 ASN A CA 1
ATOM 752 C C . ASN A 1 105 ? 12.452 -5.524 -12.325 1.00 92.88 105 ASN A C 1
ATOM 754 O O . ASN A 1 105 ? 12.838 -4.355 -12.422 1.00 92.88 105 ASN A O 1
ATOM 758 N N . GLN A 1 106 ? 11.916 -6.174 -13.362 1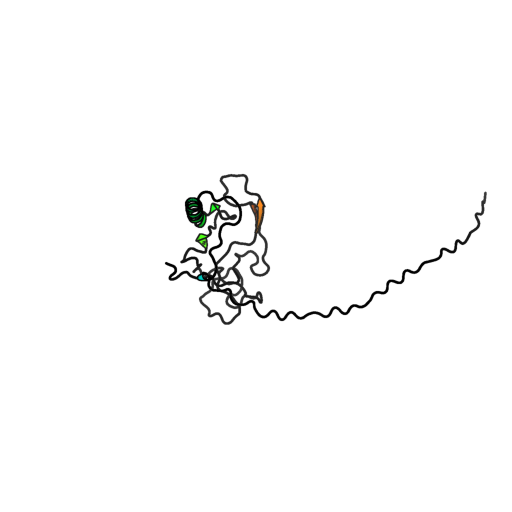.00 94.00 106 GLN A N 1
ATOM 759 C CA . GLN A 1 106 ? 11.627 -5.563 -14.658 1.00 94.00 106 GLN A CA 1
ATOM 760 C C . GLN A 1 106 ? 10.150 -5.700 -15.011 1.00 94.00 106 GLN A C 1
ATOM 762 O O . GLN A 1 106 ? 9.638 -6.801 -15.115 1.00 94.00 106 GLN A O 1
ATOM 767 N N . PHE A 1 107 ? 9.481 -4.580 -15.292 1.00 93.75 107 PHE A N 1
ATOM 768 C CA . PHE A 1 107 ? 8.122 -4.619 -15.831 1.00 93.75 107 PHE A CA 1
ATOM 769 C C . PHE A 1 107 ? 8.149 -5.071 -17.294 1.00 93.75 107 PHE A C 1
ATOM 771 O O . PHE A 1 107 ? 8.798 -4.420 -18.119 1.00 93.75 107 PHE A O 1
ATOM 778 N N . GLN A 1 108 ? 7.424 -6.139 -17.633 1.00 93.31 108 GLN A N 1
ATOM 779 C CA . GLN A 1 108 ? 7.296 -6.608 -19.018 1.00 93.31 108 GLN A CA 1
ATOM 780 C C . GLN A 1 108 ? 5.848 -6.616 -19.534 1.00 93.31 108 GLN A C 1
ATOM 782 O O . GLN A 1 108 ? 5.643 -6.465 -20.739 1.00 93.31 108 GLN A O 1
ATOM 787 N N . VAL A 1 109 ? 4.831 -6.728 -18.668 1.00 92.00 109 VAL A N 1
ATOM 788 C CA . VAL A 1 109 ? 3.410 -6.619 -19.074 1.00 92.00 109 VAL A CA 1
ATOM 789 C C . VAL A 1 109 ? 2.916 -5.172 -19.138 1.00 92.00 109 VAL A C 1
ATOM 791 O O . VAL A 1 109 ? 1.885 -4.886 -19.750 1.00 92.00 109 VAL A O 1
ATOM 794 N N . VAL A 1 110 ? 3.646 -4.248 -18.511 1.00 93.06 110 VAL A N 1
ATOM 795 C CA . VAL A 1 110 ? 3.455 -2.794 -18.600 1.00 93.06 110 VAL A CA 1
ATOM 796 C C . VAL A 1 110 ? 4.807 -2.116 -18.819 1.00 93.06 110 VAL A C 1
ATOM 798 O O . VAL A 1 110 ? 5.847 -2.686 -18.523 1.00 93.06 110 VAL A O 1
ATOM 801 N N . SER A 1 111 ? 4.811 -0.876 -19.310 1.00 92.62 111 SER A N 1
ATOM 802 C CA . SER A 1 111 ? 6.047 -0.125 -19.586 1.00 92.62 111 SER A CA 1
ATOM 803 C C . SER A 1 111 ? 6.748 0.439 -18.340 1.00 92.62 111 SER A C 1
ATOM 805 O O . SER A 1 111 ? 7.774 1.104 -18.466 1.00 92.62 111 SER A O 1
ATOM 807 N N . GLY A 1 112 ? 6.190 0.225 -17.146 1.00 94.25 112 GLY A N 1
ATOM 808 C CA . GLY A 1 112 ? 6.750 0.699 -15.885 1.00 94.25 112 GLY A CA 1
ATOM 809 C C . GLY A 1 112 ? 5.719 0.785 -14.755 1.00 94.25 112 GLY A C 1
ATOM 810 O O . GLY A 1 112 ? 4.554 0.407 -14.935 1.00 94.25 112 GLY A O 1
ATOM 811 N N . PRO A 1 113 ? 6.108 1.335 -13.593 1.00 95.38 113 PRO A N 1
ATOM 812 C CA . PRO A 1 113 ? 5.178 1.596 -12.503 1.00 95.38 113 PRO A CA 1
ATOM 813 C C . PRO A 1 113 ? 4.200 2.719 -12.886 1.00 95.38 113 PRO A C 1
ATOM 815 O O . PRO A 1 113 ? 4.446 3.505 -13.804 1.00 95.38 113 PRO A O 1
ATOM 818 N N . GLY A 1 114 ? 3.060 2.821 -12.198 1.00 94.44 114 GLY A N 1
ATOM 819 C CA . GLY A 1 114 ? 2.085 3.885 -12.495 1.00 94.44 114 GLY A CA 1
ATOM 820 C C . GLY A 1 114 ? 1.054 3.541 -13.587 1.00 94.44 114 GLY A C 1
ATOM 821 O O . GLY A 1 114 ? 0.067 4.263 -13.792 1.00 94.44 114 GLY A O 1
ATOM 822 N N . GLN A 1 115 ? 1.304 2.466 -14.341 1.00 94.50 115 GLN A N 1
ATOM 823 C CA . GLN A 1 115 ? 0.638 2.217 -15.618 1.00 94.50 115 GLN A CA 1
ATOM 824 C C . GLN A 1 115 ? -0.706 1.497 -15.483 1.00 94.50 115 GLN A C 1
ATOM 826 O O . GLN A 1 115 ? -1.031 0.879 -14.465 1.00 94.50 115 GLN A O 1
ATOM 831 N N . LEU A 1 116 ? -1.505 1.623 -16.546 1.00 93.06 116 LEU A N 1
ATOM 832 C CA . LEU A 1 116 ? -2.721 0.845 -16.756 1.00 93.06 116 LEU A CA 1
ATOM 833 C C . LEU A 1 116 ? -2.363 -0.507 -17.373 1.00 93.06 116 LEU A C 1
ATOM 835 O O . LEU A 1 116 ? -1.764 -0.558 -18.444 1.00 93.06 116 LEU A O 1
ATOM 839 N N . TRP A 1 117 ? -2.813 -1.587 -16.748 1.00 89.25 117 TRP A N 1
ATOM 840 C CA . TRP A 1 117 ? -2.820 -2.909 -17.352 1.00 89.25 117 TRP A CA 1
ATOM 841 C C . TRP A 1 117 ? -4.056 -3.074 -18.243 1.00 89.25 117 TRP A C 1
ATOM 843 O O . TRP A 1 117 ? -5.195 -2.880 -17.814 1.00 89.25 117 TRP A O 1
ATOM 853 N N . ASN A 1 118 ? -3.850 -3.428 -19.508 1.00 85.50 118 ASN A N 1
ATOM 854 C CA . ASN A 1 118 ? -4.919 -3.557 -20.502 1.00 85.50 118 ASN A CA 1
ATOM 855 C C . ASN A 1 118 ? -5.497 -4.982 -20.607 1.00 85.50 118 ASN A C 1
ATOM 857 O O . ASN A 1 118 ? -6.312 -5.234 -21.490 1.00 85.50 118 ASN A O 1
ATOM 861 N N . GLY A 1 119 ? -5.121 -5.894 -19.705 1.00 78.12 119 GLY A N 1
ATOM 862 C CA . GLY A 1 119 ? -5.518 -7.303 -19.778 1.00 78.12 119 GLY A CA 1
ATOM 863 C C . GLY A 1 119 ? -4.584 -8.169 -20.627 1.00 78.12 119 GLY A C 1
ATOM 864 O O . GLY A 1 119 ? -4.972 -9.275 -20.993 1.00 78.12 119 GLY A O 1
ATOM 865 N N . ALA A 1 120 ? -3.377 -7.685 -20.947 1.00 76.50 120 ALA A N 1
ATOM 866 C CA . ALA A 1 120 ? -2.324 -8.501 -21.544 1.00 76.50 120 ALA A CA 1
ATOM 867 C C . ALA A 1 120 ? -2.090 -9.780 -20.724 1.00 76.50 120 ALA A C 1
ATOM 869 O O . ALA A 1 120 ? -2.050 -9.735 -19.492 1.00 76.50 120 ALA A O 1
ATOM 870 N N . SER A 1 121 ? -1.945 -10.911 -21.413 1.00 78.56 121 SER A N 1
ATOM 871 C CA . SER A 1 121 ? -1.620 -12.193 -20.790 1.00 78.56 121 SER A CA 1
ATOM 872 C C . SER A 1 121 ? -0.240 -12.142 -20.136 1.00 78.56 121 SER A C 1
ATOM 874 O O . SER A 1 121 ? 0.699 -11.589 -20.703 1.00 78.56 121 SER A O 1
ATOM 876 N N . PHE A 1 122 ? -0.113 -12.756 -18.961 1.00 80.31 122 PHE A N 1
ATOM 877 C CA . PHE A 1 122 ? 1.172 -12.915 -18.288 1.00 80.31 122 PHE A CA 1
ATOM 878 C C . PHE A 1 122 ? 1.958 -14.039 -18.964 1.00 80.31 122 PHE A C 1
ATOM 880 O O . PHE A 1 122 ? 1.597 -15.210 -18.856 1.00 80.31 122 PHE A O 1
ATOM 887 N N . SER A 1 123 ? 3.014 -13.675 -19.686 1.00 79.94 123 SER A N 1
ATOM 888 C CA . SER A 1 123 ? 4.044 -14.602 -20.177 1.00 79.94 123 SER A CA 1
ATOM 889 C C . SER A 1 123 ? 5.406 -14.355 -19.518 1.00 79.94 123 SER A C 1
ATOM 891 O O . SER A 1 123 ? 6.400 -14.938 -19.943 1.00 79.94 123 SER A O 1
ATOM 893 N N . SER A 1 124 ? 5.455 -13.458 -18.531 1.00 87.81 124 SER A N 1
ATOM 894 C CA . SER A 1 124 ? 6.642 -13.081 -17.764 1.00 87.81 124 SER A CA 1
ATOM 895 C C . SER A 1 124 ? 6.471 -13.411 -16.277 1.00 87.81 124 SER A C 1
ATOM 897 O O . SER A 1 124 ? 5.484 -14.040 -15.891 1.00 87.81 124 SER A O 1
ATOM 899 N N . ASP A 1 125 ? 7.436 -13.007 -15.448 1.00 89.94 125 ASP A N 1
ATOM 900 C CA . ASP A 1 125 ? 7.404 -13.136 -13.987 1.00 89.94 125 ASP A CA 1
ATOM 901 C C . ASP A 1 125 ? 6.657 -11.992 -13.278 1.00 89.94 125 ASP A C 1
ATOM 903 O O . ASP A 1 125 ? 6.626 -11.951 -12.046 1.00 89.94 125 ASP A O 1
ATOM 907 N N . ASP A 1 126 ? 6.023 -11.092 -14.036 1.00 91.38 126 ASP A N 1
ATOM 908 C CA . ASP A 1 126 ? 5.175 -10.032 -13.495 1.00 91.38 126 ASP A CA 1
ATOM 909 C C . ASP A 1 126 ? 3.964 -10.595 -12.745 1.00 91.38 126 ASP A C 1
ATOM 911 O O . ASP A 1 126 ? 3.392 -11.632 -13.088 1.00 91.38 126 ASP A O 1
ATOM 915 N N . ILE A 1 127 ? 3.531 -9.866 -11.716 1.00 89.88 127 ILE A N 1
ATOM 916 C CA . ILE A 1 127 ? 2.497 -10.328 -10.787 1.00 89.88 127 ILE A CA 1
ATOM 917 C C . ILE A 1 127 ? 1.365 -9.302 -10.726 1.00 89.88 127 ILE A C 1
ATOM 919 O O . ILE A 1 127 ? 1.606 -8.111 -10.517 1.00 89.88 127 ILE A O 1
ATOM 923 N N . ALA A 1 128 ? 0.123 -9.769 -10.876 1.00 88.88 128 ALA A N 1
ATOM 924 C CA . ALA A 1 128 ? -1.081 -8.958 -10.710 1.00 88.88 128 ALA A CA 1
ATOM 925 C C . ALA A 1 128 ? -1.464 -8.856 -9.224 1.00 88.88 128 ALA A C 1
ATOM 927 O O . ALA A 1 128 ? -2.132 -9.731 -8.675 1.00 88.88 128 ALA A O 1
ATOM 928 N N . GLY A 1 129 ? -1.059 -7.778 -8.562 1.00 88.44 129 GLY A N 1
ATOM 929 C CA . GLY A 1 129 ? -1.343 -7.528 -7.149 1.00 88.44 129 GLY A CA 1
ATOM 930 C C . GLY A 1 129 ? -2.348 -6.401 -6.908 1.00 88.44 129 GLY A C 1
ATOM 931 O O . GLY A 1 129 ? -2.903 -5.797 -7.827 1.00 88.44 129 GLY A O 1
ATOM 932 N N . SER A 1 130 ? -2.548 -6.079 -5.633 1.00 88.50 130 SER A N 1
ATOM 933 C CA . SER A 1 130 ? -3.305 -4.900 -5.213 1.00 88.50 130 SER A CA 1
ATOM 934 C C . SER A 1 130 ? -2.440 -3.651 -5.252 1.00 88.50 130 SER A C 1
ATOM 936 O O . SER A 1 130 ? -1.260 -3.685 -4.896 1.00 88.50 130 SER A O 1
ATOM 938 N N . GLN A 1 131 ? -3.054 -2.526 -5.610 1.00 90.56 131 GLN A N 1
ATOM 939 C CA . GLN A 1 131 ? -2.424 -1.226 -5.448 1.00 90.56 131 GLN A CA 1
ATOM 940 C C . GLN A 1 131 ? -2.179 -0.955 -3.957 1.00 90.56 131 GLN A C 1
ATOM 942 O O . GLN A 1 131 ? -3.067 -1.134 -3.129 1.00 90.56 131 GLN A O 1
ATOM 947 N N . GLY A 1 132 ? -0.987 -0.480 -3.620 1.00 90.94 132 GLY A N 1
ATOM 948 C CA . GLY A 1 132 ? -0.615 -0.020 -2.287 1.00 90.94 132 GLY A CA 1
ATOM 949 C C . GLY A 1 132 ? -0.583 1.504 -2.162 1.00 90.94 132 GLY A C 1
ATOM 950 O O . GLY A 1 132 ? -1.089 2.260 -3.003 1.00 90.94 132 GLY A O 1
ATOM 951 N N . VAL A 1 133 ? 0.043 1.973 -1.087 1.00 92.75 133 VAL A N 1
ATOM 952 C CA . VAL A 1 133 ? 0.391 3.387 -0.901 1.00 92.75 133 VAL A CA 1
ATOM 953 C C . VAL A 1 133 ? 1.747 3.694 -1.531 1.00 92.75 133 VAL A C 1
ATOM 955 O O . VAL A 1 133 ? 2.484 2.800 -1.945 1.00 92.75 133 VAL A O 1
ATOM 958 N N . VAL A 1 134 ? 2.062 4.977 -1.662 1.00 93.56 134 VAL A N 1
ATOM 959 C CA . VAL A 1 134 ? 3.408 5.422 -2.030 1.00 93.56 134 VAL A CA 1
ATOM 960 C C . VAL A 1 134 ? 4.359 5.134 -0.868 1.00 93.56 134 VAL A C 1
ATOM 962 O O . VAL A 1 134 ? 3.966 5.239 0.292 1.00 93.56 134 VAL A O 1
ATOM 965 N N . ARG A 1 135 ? 5.613 4.782 -1.166 1.00 94.81 135 ARG A N 1
ATOM 966 C CA . ARG A 1 135 ? 6.629 4.573 -0.134 1.00 94.81 135 ARG A CA 1
ATOM 967 C C . ARG A 1 135 ? 6.960 5.902 0.549 1.00 94.81 135 ARG A C 1
ATOM 969 O O . ARG A 1 135 ? 7.375 6.862 -0.102 1.00 94.81 135 ARG A O 1
ATOM 976 N N . THR A 1 136 ? 6.809 5.955 1.864 1.00 94.56 136 THR A N 1
ATOM 977 C CA . THR A 1 136 ? 7.137 7.133 2.667 1.00 94.56 136 THR A CA 1
ATOM 978 C C . THR A 1 136 ? 7.867 6.730 3.948 1.00 94.56 136 THR A C 1
ATOM 980 O O . THR A 1 136 ? 7.775 5.588 4.397 1.00 94.56 136 THR A O 1
ATOM 983 N N . SER A 1 137 ? 8.627 7.663 4.523 1.00 94.75 137 SER A N 1
ATOM 984 C CA . SER A 1 137 ? 9.176 7.545 5.872 1.00 94.75 137 SER A CA 1
ATOM 985 C C . SER A 1 137 ? 8.370 8.429 6.809 1.00 94.75 137 SER A C 1
ATOM 987 O O . SER A 1 137 ? 8.328 9.651 6.628 1.00 94.75 137 SER A O 1
ATOM 989 N N . PHE A 1 138 ? 7.763 7.811 7.819 1.00 95.31 138 PHE A N 1
ATOM 990 C CA . PHE A 1 138 ? 7.096 8.526 8.899 1.00 95.31 138 PHE A CA 1
ATOM 991 C C . PHE A 1 138 ? 8.089 9.452 9.609 1.00 95.31 138 PHE A C 1
ATOM 993 O O . PHE A 1 138 ? 9.235 9.074 9.859 1.00 95.31 138 PHE A O 1
ATOM 1000 N N . THR A 1 139 ? 7.653 10.676 9.899 1.00 95.81 139 THR A N 1
ATOM 1001 C CA . THR A 1 139 ? 8.433 11.670 10.649 1.00 95.81 139 THR A CA 1
ATOM 1002 C C . THR A 1 139 ? 7.728 12.010 11.953 1.00 95.81 139 THR A C 1
ATOM 1004 O O . THR A 1 139 ? 8.323 11.898 13.022 1.00 95.81 139 THR A O 1
ATOM 1007 N N . SER A 1 140 ? 6.457 12.403 11.875 1.00 95.44 140 SER A N 1
ATOM 1008 C CA . SER A 1 140 ? 5.644 12.730 13.043 1.00 95.44 140 SER A CA 1
ATOM 1009 C C . SER A 1 140 ? 4.156 12.676 12.715 1.00 95.44 140 SER A C 1
ATOM 1011 O O . SER A 1 140 ? 3.758 12.714 11.554 1.00 95.44 140 SER A O 1
ATOM 1013 N N . ILE A 1 141 ? 3.327 12.669 13.754 1.00 94.00 141 ILE A N 1
ATOM 1014 C CA . ILE A 1 141 ? 1.897 12.962 13.621 1.00 94.00 141 ILE A CA 1
ATOM 1015 C C . ILE A 1 141 ? 1.749 14.477 13.430 1.00 94.00 141 ILE A C 1
ATOM 1017 O O . ILE A 1 141 ? 2.523 15.253 14.003 1.00 94.00 141 ILE A O 1
ATOM 1021 N N . ASN A 1 142 ? 0.795 14.911 12.607 1.00 93.38 142 ASN A N 1
ATOM 1022 C CA . ASN A 1 142 ? 0.501 16.333 12.462 1.00 93.38 142 ASN A CA 1
ATOM 1023 C C . ASN A 1 142 ? -0.127 16.877 13.757 1.00 93.38 142 ASN A C 1
ATOM 1025 O O . ASN A 1 142 ? -1.006 16.251 14.342 1.00 93.38 142 ASN A O 1
ATOM 1029 N N . SER A 1 143 ? 0.330 18.039 14.226 1.00 94.88 143 SER A N 1
ATOM 1030 C CA . SER A 1 143 ? -0.208 18.660 15.438 1.00 94.88 143 SER A CA 1
ATOM 1031 C C . SER A 1 143 ? -1.561 19.346 15.228 1.00 94.88 143 SER A C 1
ATOM 1033 O O . SER A 1 143 ? -2.229 19.652 16.212 1.00 94.88 143 SER A O 1
ATOM 1035 N N . ASP A 1 144 ? -1.951 19.635 13.982 1.00 94.75 144 ASP A N 1
ATOM 1036 C CA . ASP A 1 144 ? -3.289 20.141 13.665 1.00 94.75 144 ASP A CA 1
ATOM 1037 C C . ASP A 1 144 ? -4.293 18.973 13.635 1.00 94.75 144 ASP A C 1
ATOM 1039 O O . ASP A 1 144 ? -4.200 18.120 12.748 1.00 94.75 144 ASP A O 1
ATOM 1043 N N . PRO A 1 145 ? -5.280 18.925 14.551 1.00 90.50 145 PRO A N 1
ATOM 1044 C CA . PRO A 1 145 ? -6.261 17.841 14.603 1.00 90.50 145 PRO A CA 1
ATOM 1045 C C . PRO A 1 145 ? -7.197 17.791 13.385 1.00 90.50 145 PRO A C 1
ATOM 1047 O O . PRO A 1 145 ? -7.948 16.830 13.240 1.00 90.50 145 PRO A O 1
ATOM 1050 N N . ASN A 1 146 ? -7.184 18.807 12.517 1.00 92.44 146 ASN A N 1
ATOM 1051 C CA . ASN A 1 146 ? -7.975 18.828 11.287 1.00 92.44 146 ASN A CA 1
ATOM 1052 C C . ASN A 1 146 ? -7.227 18.231 10.085 1.00 92.44 146 ASN A C 1
ATOM 1054 O O . ASN A 1 146 ? -7.787 18.160 8.989 1.00 92.44 146 ASN A O 1
ATOM 1058 N N . VAL A 1 147 ? -5.973 17.808 10.268 1.00 92.62 147 VAL A N 1
ATOM 1059 C CA . VAL A 1 147 ? -5.171 17.167 9.226 1.00 92.62 147 VAL A CA 1
ATOM 1060 C C . VAL A 1 147 ? -4.983 15.695 9.573 1.00 92.62 147 VAL A C 1
ATOM 1062 O O . VAL A 1 147 ? -4.183 15.346 10.432 1.00 92.62 147 VAL A O 1
ATOM 1065 N N . ALA A 1 148 ? -5.708 14.827 8.864 1.00 92.06 148 ALA A N 1
ATOM 1066 C CA . ALA A 1 148 ? -5.653 13.379 9.076 1.00 92.06 148 ALA A CA 1
ATOM 1067 C C . ALA A 1 148 ? -4.348 12.723 8.586 1.00 92.06 148 ALA A C 1
ATOM 1069 O O . ALA A 1 148 ? -4.039 11.609 8.990 1.00 92.06 148 ALA A O 1
ATOM 1070 N N . ALA A 1 149 ? -3.604 13.381 7.693 1.00 94.56 149 ALA A N 1
ATOM 1071 C CA . ALA A 1 149 ? -2.367 12.836 7.148 1.00 94.56 149 ALA A CA 1
ATOM 1072 C C . ALA A 1 149 ? -1.198 12.984 8.134 1.00 94.56 149 ALA A C 1
ATOM 1074 O O . ALA A 1 149 ? -0.946 14.073 8.663 1.00 94.56 149 ALA A O 1
ATOM 1075 N N . ASP A 1 150 ? -0.434 11.908 8.298 1.00 94.25 150 ASP A N 1
ATOM 1076 C CA . ASP A 1 150 ? 0.850 11.918 8.984 1.00 94.25 150 ASP A CA 1
ATOM 1077 C C . ASP A 1 150 ? 1.859 12.796 8.238 1.00 94.25 150 ASP A C 1
ATOM 1079 O O . ASP A 1 150 ? 1.867 12.909 7.006 1.00 94.25 150 ASP A O 1
ATOM 1083 N N . VAL A 1 151 ? 2.798 13.366 8.987 1.00 95.81 151 VAL A N 1
ATOM 1084 C CA . VAL A 1 151 ? 3.953 14.040 8.403 1.00 95.81 151 VAL A CA 1
ATOM 1085 C C . VAL A 1 151 ? 4.944 12.972 7.968 1.00 95.81 151 VAL A C 1
ATOM 1087 O O . VAL A 1 151 ? 5.616 12.334 8.784 1.00 95.81 151 VAL A O 1
ATOM 1090 N N . CYS A 1 152 ? 5.042 12.788 6.657 1.00 94.75 152 CYS A N 1
ATOM 1091 C CA . CYS A 1 152 ? 5.919 11.804 6.049 1.00 94.75 152 CYS A CA 1
ATOM 1092 C C . CYS A 1 152 ? 6.807 12.433 4.972 1.00 94.75 152 CYS A C 1
ATOM 1094 O O . CYS A 1 152 ? 6.409 13.368 4.279 1.00 94.75 152 CYS A O 1
ATOM 1096 N N . THR A 1 153 ? 7.996 11.867 4.776 1.00 94.88 153 THR A N 1
ATOM 1097 C CA . THR A 1 153 ? 8.856 12.189 3.631 1.00 94.88 153 THR A CA 1
ATOM 1098 C C . THR A 1 153 ? 8.715 11.104 2.573 1.00 94.88 153 THR A C 1
ATOM 1100 O O . THR A 1 153 ? 8.863 9.916 2.864 1.00 94.88 153 THR A O 1
ATOM 1103 N N . GLN A 1 154 ? 8.396 11.486 1.337 1.00 94.75 154 GLN A N 1
ATOM 1104 C CA . GLN A 1 154 ? 8.276 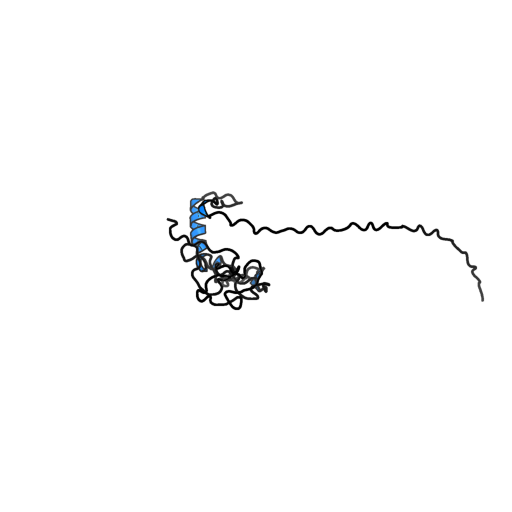10.524 0.245 1.00 94.75 154 GLN A CA 1
ATOM 1105 C C . GLN A 1 154 ? 9.643 9.915 -0.075 1.00 94.75 154 GLN A C 1
ATOM 1107 O O . GLN A 1 154 ? 10.647 10.622 -0.144 1.00 94.75 154 GLN A O 1
ATOM 1112 N N . GLN A 1 155 ? 9.675 8.600 -0.263 1.00 95.75 155 GLN A N 1
ATOM 1113 C CA . GLN A 1 155 ? 10.884 7.848 -0.571 1.00 95.75 155 GLN A CA 1
ATOM 1114 C C . GLN A 1 155 ? 10.750 7.250 -1.967 1.00 95.75 155 GLN A C 1
ATOM 1116 O O . GLN A 1 155 ? 9.705 6.699 -2.312 1.00 95.75 155 GLN A O 1
ATOM 1121 N N . SER A 1 156 ? 11.811 7.344 -2.768 1.00 96.25 156 SER A N 1
ATOM 1122 C CA . SER A 1 156 ? 11.853 6.634 -4.043 1.00 96.25 156 SER A CA 1
ATOM 1123 C C . SER A 1 156 ? 12.091 5.154 -3.787 1.00 96.25 156 SER A C 1
ATOM 1125 O O . SER A 1 156 ? 13.035 4.780 -3.093 1.00 96.25 156 SER A O 1
ATOM 1127 N N . ASP A 1 157 ? 11.250 4.315 -4.370 1.00 95.31 157 ASP A N 1
ATOM 1128 C CA . ASP A 1 157 ? 11.453 2.876 -4.402 1.00 95.31 157 ASP A CA 1
ATOM 1129 C C . ASP A 1 157 ? 12.289 2.471 -5.638 1.00 95.31 157 ASP A C 1
ATOM 1131 O O . ASP A 1 157 ? 12.116 3.083 -6.697 1.00 95.31 157 ASP A O 1
ATOM 1135 N N . PRO A 1 158 ? 13.193 1.475 -5.554 1.00 93.50 158 PRO A N 1
ATOM 1136 C CA . PRO A 1 158 ? 13.991 1.033 -6.702 1.00 93.50 158 PRO A CA 1
ATOM 1137 C C . PRO A 1 158 ? 13.167 0.516 -7.887 1.00 93.50 158 PRO A C 1
ATOM 1139 O O . PRO A 1 158 ? 13.578 0.676 -9.033 1.00 93.50 158 PRO A O 1
ATOM 1142 N N . ALA A 1 159 ? 12.018 -0.104 -7.619 1.00 93.88 159 ALA A N 1
ATOM 1143 C CA . ALA A 1 159 ? 11.127 -0.666 -8.624 1.00 93.88 159 ALA A CA 1
ATOM 1144 C C . ALA A 1 159 ? 10.061 0.350 -9.047 1.00 93.88 159 ALA A C 1
ATOM 1146 O O . ALA A 1 159 ? 9.791 0.561 -10.228 1.00 93.88 159 ALA A O 1
ATOM 1147 N N . PHE A 1 160 ? 9.450 1.010 -8.062 1.00 96.31 160 PHE A N 1
ATOM 1148 C CA . PHE A 1 160 ? 8.261 1.832 -8.285 1.00 96.31 160 PHE A CA 1
ATOM 1149 C C . PHE A 1 160 ? 8.547 3.338 -8.378 1.00 96.31 160 PHE A C 1
ATOM 1151 O O . PHE A 1 160 ? 7.655 4.115 -8.734 1.00 96.31 160 PHE A O 1
ATOM 1158 N N . GLY A 1 161 ? 9.768 3.788 -8.085 1.00 95.19 161 GLY A N 1
ATOM 1159 C CA . GLY A 1 161 ? 10.098 5.207 -7.999 1.00 95.19 161 GLY A CA 1
ATOM 1160 C C . GLY A 1 161 ? 9.212 5.913 -6.972 1.00 95.19 161 GLY A C 1
ATOM 1161 O O . GLY A 1 161 ? 9.063 5.458 -5.840 1.00 95.19 161 GLY A O 1
ATOM 1162 N N . LEU A 1 162 ? 8.567 7.004 -7.387 1.00 95.06 162 LEU A N 1
ATOM 1163 C CA . LEU A 1 162 ? 7.614 7.762 -6.567 1.00 95.06 162 LEU A CA 1
ATOM 1164 C C . LEU A 1 162 ? 6.157 7.278 -6.701 1.00 95.06 162 LEU A C 1
ATOM 1166 O O . LEU A 1 162 ? 5.241 7.923 -6.188 1.00 95.06 162 LEU A O 1
ATOM 1170 N N . ASN A 1 163 ? 5.921 6.161 -7.394 1.00 95.81 163 ASN A N 1
ATOM 1171 C CA . ASN A 1 163 ? 4.582 5.613 -7.589 1.00 95.81 163 ASN A CA 1
ATOM 1172 C C . ASN A 1 163 ? 4.124 4.760 -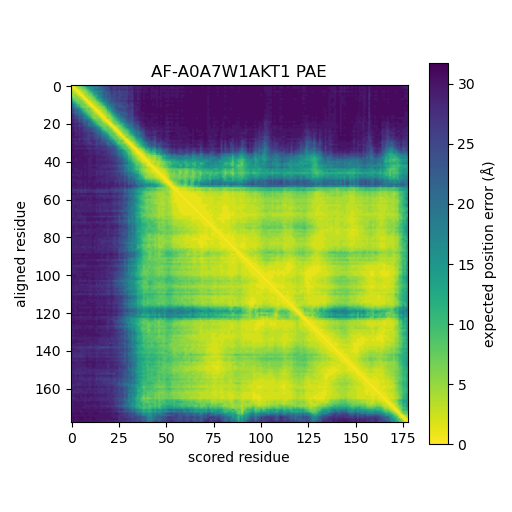6.393 1.00 95.81 163 ASN A C 1
ATOM 1174 O O . ASN A 1 163 ? 4.886 4.415 -5.484 1.00 95.81 163 ASN A O 1
ATOM 1178 N N . ARG A 1 164 ? 2.835 4.402 -6.413 1.00 94.38 164 ARG A N 1
ATOM 1179 C CA . ARG A 1 164 ? 2.246 3.444 -5.470 1.00 94.38 164 ARG A CA 1
ATOM 1180 C C . ARG A 1 164 ? 2.916 2.078 -5.613 1.00 94.38 164 ARG A C 1
ATOM 1182 O O . ARG A 1 164 ? 3.141 1.619 -6.730 1.00 94.38 164 ARG A O 1
ATOM 1189 N N . GLN A 1 165 ? 3.204 1.458 -4.475 1.00 94.06 165 GLN A N 1
ATOM 1190 C CA . GLN A 1 165 ? 3.787 0.122 -4.403 1.00 94.06 165 GLN A CA 1
ATOM 1191 C C . GLN A 1 165 ? 2.742 -0.931 -4.779 1.00 94.06 165 GLN A C 1
ATOM 1193 O O . GLN A 1 165 ? 1.546 -0.702 -4.606 1.00 94.06 165 GLN A O 1
ATOM 1198 N N . VAL A 1 166 ? 3.182 -2.092 -5.249 1.00 93.69 166 VAL A N 1
ATOM 1199 C CA . VAL A 1 166 ? 2.331 -3.276 -5.456 1.00 93.69 166 VAL A CA 1
ATOM 1200 C C . VAL A 1 166 ? 2.983 -4.436 -4.719 1.00 93.69 166 VAL A C 1
ATOM 1202 O O . VAL A 1 166 ? 4.200 -4.465 -4.587 1.00 93.69 166 VAL A O 1
ATOM 1205 N N . THR A 1 167 ? 2.214 -5.379 -4.185 1.00 86.50 167 THR A N 1
ATOM 1206 C CA . THR A 1 167 ? 2.796 -6.572 -3.553 1.00 86.50 167 THR A CA 1
ATOM 1207 C C . THR A 1 167 ? 3.215 -7.596 -4.603 1.00 86.50 167 THR A C 1
ATOM 1209 O O . THR A 1 167 ? 2.463 -7.850 -5.541 1.00 86.50 167 THR A O 1
ATOM 1212 N N . GLY A 1 168 ? 4.344 -8.279 -4.399 1.00 85.31 168 GLY A N 1
ATOM 1213 C CA . GLY A 1 168 ? 4.795 -9.409 -5.228 1.00 85.31 168 GLY A CA 1
ATOM 1214 C C . GLY A 1 168 ? 3.983 -10.700 -5.044 1.00 85.31 168 GLY A C 1
ATOM 1215 O O . GLY A 1 168 ? 4.526 -11.796 -5.104 1.00 85.31 168 GLY A O 1
ATOM 1216 N N . ARG A 1 169 ? 2.685 -10.595 -4.748 1.00 81.81 169 ARG A N 1
ATOM 1217 C CA . ARG A 1 169 ? 1.764 -11.727 -4.609 1.00 81.81 169 ARG A CA 1
ATOM 1218 C C . ARG A 1 169 ? 0.435 -11.359 -5.249 1.00 81.81 169 ARG A C 1
ATOM 1220 O O . ARG A 1 169 ? -0.058 -10.253 -5.030 1.00 81.81 169 ARG A O 1
ATOM 1227 N N . ASN A 1 170 ? -0.153 -12.311 -5.972 1.00 78.56 170 ASN A N 1
ATOM 1228 C CA . ASN A 1 170 ? -1.509 -12.161 -6.482 1.00 78.56 170 ASN A CA 1
ATOM 1229 C C . ASN A 1 170 ? -2.489 -11.958 -5.330 1.00 78.56 170 ASN A C 1
ATOM 1231 O O . AS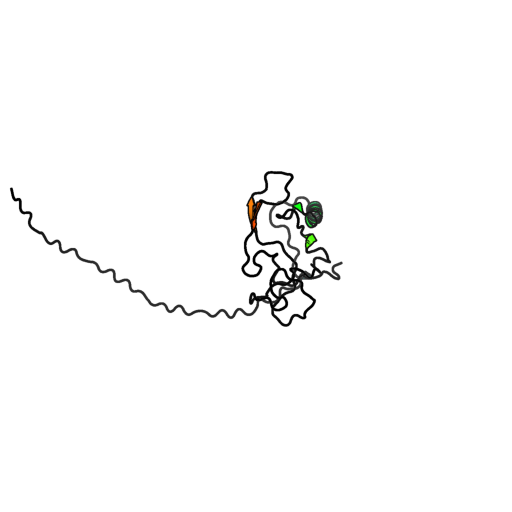N A 1 170 ? -2.477 -12.721 -4.358 1.00 78.56 170 ASN A O 1
ATOM 1235 N N . THR A 1 171 ? -3.360 -10.961 -5.454 1.00 71.12 171 THR A N 1
ATOM 1236 C CA . THR A 1 171 ? -4.391 -10.731 -4.446 1.00 71.12 171 THR A CA 1
ATOM 1237 C C . THR A 1 171 ? -5.481 -11.790 -4.589 1.00 71.12 171 THR A C 1
ATOM 1239 O O . THR A 1 171 ? -6.140 -11.849 -5.628 1.00 71.12 171 THR A O 1
ATOM 1242 N N . PRO A 1 172 ? -5.701 -12.645 -3.5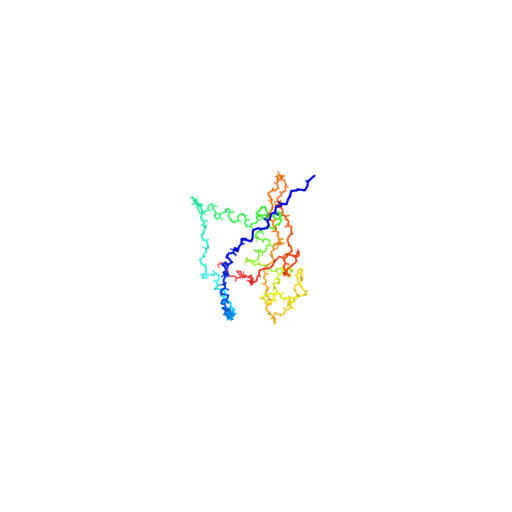79 1.00 63.12 172 PRO A N 1
ATOM 1243 C CA . PRO A 1 172 ? -6.749 -13.648 -3.651 1.00 63.12 172 PRO A CA 1
ATOM 1244 C C . PRO A 1 172 ? -8.115 -12.959 -3.611 1.00 63.12 172 PRO A C 1
ATOM 1246 O O . PRO A 1 172 ? -8.404 -12.199 -2.690 1.00 63.12 172 PRO A O 1
ATOM 1249 N N . SER A 1 173 ? -8.971 -13.235 -4.592 1.00 63.53 173 SER A N 1
ATOM 1250 C CA . SER A 1 173 ? -10.377 -12.834 -4.537 1.00 63.53 173 SER A CA 1
ATOM 1251 C C . SER A 1 173 ? -11.165 -13.855 -3.724 1.00 63.53 173 SER A C 1
ATOM 1253 O O . SER A 1 173 ? -11.135 -15.039 -4.064 1.00 63.53 173 SER A O 1
ATOM 1255 N N . VAL A 1 174 ? -11.935 -13.432 -2.718 1.00 54.94 174 VAL A N 1
ATOM 1256 C CA . VAL A 1 174 ? -12.843 -14.341 -1.996 1.00 54.94 174 VAL A CA 1
ATOM 1257 C C . VAL A 1 174 ? -14.175 -14.570 -2.716 1.00 54.94 174 VAL A C 1
ATOM 1259 O O . VAL A 1 174 ? -15.241 -14.589 -2.103 1.00 54.94 174 VAL A O 1
ATOM 1262 N N . ILE A 1 175 ? -14.143 -14.743 -4.040 1.00 43.47 175 ILE A N 1
ATOM 1263 C CA . ILE A 1 175 ? -15.324 -15.172 -4.796 1.00 43.47 175 ILE A CA 1
ATOM 1264 C C . ILE A 1 175 ? -15.659 -16.587 -4.289 1.00 43.47 175 ILE A C 1
ATOM 1266 O O . ILE A 1 175 ? -14.981 -17.538 -4.658 1.00 43.47 175 ILE A O 1
ATOM 1270 N N . ALA A 1 176 ? -16.661 -16.676 -3.401 1.00 29.86 176 ALA A N 1
ATOM 1271 C CA . ALA A 1 176 ? -17.110 -17.841 -2.616 1.00 29.86 176 ALA A CA 1
ATOM 1272 C C . ALA A 1 176 ? -16.555 -18.047 -1.180 1.00 29.86 176 ALA A C 1
ATOM 1274 O O . ALA A 1 176 ? -16.650 -19.161 -0.675 1.00 29.86 176 ALA A O 1
ATOM 1275 N N . ALA A 1 177 ? -16.055 -17.022 -0.470 1.00 29.77 177 ALA A N 1
ATOM 1276 C CA . ALA A 1 177 ? -15.915 -17.115 1.000 1.00 29.77 177 ALA A CA 1
ATOM 1277 C C . ALA A 1 177 ? -17.126 -16.508 1.724 1.00 29.77 177 ALA A C 1
ATOM 1279 O O . ALA A 1 177 ? -17.046 -15.425 2.307 1.00 29.77 177 ALA A O 1
ATOM 1280 N N . VAL A 1 178 ? -18.252 -17.215 1.656 1.00 33.41 178 VAL A N 1
ATOM 1281 C CA . VAL A 1 178 ? -19.340 -17.152 2.641 1.00 33.41 178 VAL A CA 1
ATOM 1282 C C . VAL A 1 178 ? -19.875 -18.561 2.823 1.00 33.41 178 VAL A C 1
ATOM 1284 O O . VAL A 1 178 ? -20.067 -19.227 1.782 1.00 33.41 178 VAL A O 1
#

Foldseek 3Di:
DDDDDDDDDDPDDDPPPDDPPPPDPPDPDPPPCPDPPDDDPPVVPPDDDDDDDDPPDPVVVVVVVVVQQPQLLVDQQSHDHVCNALVFQGHHPAQFQQKQCAPVLHDDQDNAGRDGRPPDDDPDRIEGFTWAAFDWAFDAQDPPPVRSHGDTHGDQDPRHGRHTHGDSYHRDHPPPPD

Sequence (178 aa):
MKAKFKSRLVVGLCVALTACVGADKLSSAEFEEGSPPNPPPLGAIPVPQPTGGDIINQAAAVRLGKALFWDIQAGGDGQTACASCHFQAGADNRKRNTIHPGPNNQFQVVSGPGQLWNGASFSSDDIAGSQGVVRTSFTSINSDPNVAADVCTQQSDPAFGLNRQVTGRNTPSVIAAV